Protein AF-A0A7J4VHG4-F1 (afdb_monomer_lite)

Secondary structure (DSSP, 8-state):
-PPPPPP-HHHHHHHHHHHHSS--S-HHHHHHHHHHHHHHHH-S----SEEEETTS-B----GGGGGGTGGGTTTEEEE-SS---PPP-HHHHHHHHHHTTEEE-GGGSS--BTTB-TTSPPTT-TTTTTSSEEEHHHHHHHHHHHHHHHHH-TT-S-HHHHHHHHHHHHHHHHTT--------PPP-PPP-PPPHHHHHHHHHHHHHHTTTT--HHHHHHHHHHHHHHHHHHS----EEEBTTT--EEE-S-GGGT--TT-EE-TTS-EESSHHHHHHHH-GGGGSTT----

Structure (mmCIF, N/CA/C/O backbone):
data_AF-A0A7J4VHG4-F1
#
_entry.id   AF-A0A7J4VHG4-F1
#
loop_
_atom_site.group_PDB
_atom_site.id
_atom_site.type_symbol
_atom_site.label_atom_id
_atom_site.label_alt_id
_atom_site.label_comp_id
_atom_site.label_asym_id
_atom_site.label_entity_id
_atom_site.label_seq_id
_atom_site.pdbx_PDB_ins_code
_atom_site.Cartn_x
_atom_site.Cartn_y
_atom_site.Cartn_z
_atom_site.occupancy
_atom_site.B_iso_or_equiv
_atom_site.auth_seq_id
_atom_site.auth_comp_id
_atom_site.auth_asym_id
_atom_site.auth_atom_id
_atom_site.pdbx_PDB_model_num
ATOM 1 N N . MET A 1 1 ? 28.830 -1.291 4.524 1.00 45.59 1 MET A N 1
ATOM 2 C CA . MET A 1 1 ? 27.428 -0.835 4.569 1.00 45.59 1 MET A CA 1
ATOM 3 C C . MET A 1 1 ? 27.153 -0.136 3.258 1.00 45.59 1 MET A C 1
ATOM 5 O O . MET A 1 1 ? 27.828 0.844 2.971 1.00 45.59 1 MET A O 1
ATOM 9 N N . GLN A 1 2 ? 26.293 -0.707 2.416 1.00 37.53 2 GLN A N 1
ATOM 10 C CA . GLN A 1 2 ? 25.810 0.013 1.239 1.00 37.53 2 GLN A CA 1
ATOM 11 C C . GLN A 1 2 ? 24.858 1.115 1.729 1.00 37.53 2 GLN A C 1
ATOM 13 O O . GLN A 1 2 ? 24.118 0.858 2.683 1.00 37.53 2 GLN A O 1
ATOM 18 N N . PRO A 1 3 ? 24.918 2.336 1.171 1.00 49.09 3 PRO A N 1
ATOM 19 C CA . PRO A 1 3 ? 23.949 3.373 1.497 1.00 49.09 3 PRO A CA 1
ATOM 20 C C . PRO A 1 3 ? 22.555 2.836 1.164 1.00 49.09 3 PRO A C 1
ATOM 22 O O . PRO A 1 3 ? 22.358 2.277 0.086 1.00 49.09 3 PRO A O 1
ATOM 25 N N . SER A 1 4 ? 21.620 2.950 2.106 1.00 58.91 4 SER A N 1
ATOM 26 C CA . SER A 1 4 ? 20.212 2.651 1.862 1.00 58.91 4 SER A CA 1
ATOM 27 C C . SER A 1 4 ? 19.767 3.408 0.614 1.00 58.91 4 SER A C 1
ATOM 29 O O . SER A 1 4 ? 20.006 4.614 0.504 1.00 58.91 4 SER A O 1
ATOM 31 N N . ASN A 1 5 ? 19.174 2.696 -0.346 1.00 70.06 5 ASN A N 1
ATOM 32 C CA . ASN A 1 5 ? 18.647 3.328 -1.548 1.00 70.06 5 ASN A CA 1
ATOM 33 C C . ASN A 1 5 ? 17.662 4.427 -1.115 1.00 70.06 5 ASN A C 1
ATOM 35 O O . ASN A 1 5 ? 16.764 4.142 -0.316 1.00 70.06 5 ASN A O 1
ATOM 39 N N . PRO A 1 6 ? 17.843 5.681 -1.566 1.00 83.12 6 PRO A N 1
ATOM 40 C CA . PRO A 1 6 ? 16.907 6.745 -1.243 1.00 83.12 6 PRO A CA 1
ATOM 41 C C . PRO A 1 6 ? 15.523 6.353 -1.766 1.00 83.12 6 PRO A C 1
ATOM 43 O O . PRO A 1 6 ? 15.402 5.859 -2.887 1.00 83.12 6 PRO A O 1
ATOM 46 N N . ILE A 1 7 ? 14.490 6.539 -0.941 1.00 85.31 7 ILE A N 1
ATOM 47 C CA . ILE A 1 7 ? 13.107 6.256 -1.335 1.00 85.31 7 ILE A CA 1
ATOM 48 C C . ILE A 1 7 ? 12.762 7.143 -2.528 1.00 85.31 7 ILE A C 1
ATOM 50 O O . ILE A 1 7 ? 12.844 8.368 -2.436 1.00 85.31 7 ILE A O 1
ATOM 54 N N . ASP A 1 8 ? 12.372 6.518 -3.634 1.00 91.50 8 ASP A N 1
ATOM 55 C CA . ASP A 1 8 ? 11.947 7.223 -4.835 1.00 91.50 8 ASP A CA 1
ATOM 56 C C . ASP A 1 8 ? 10.534 7.801 -4.637 1.00 91.50 8 ASP A C 1
ATOM 58 O O . ASP A 1 8 ? 9.548 7.073 -4.471 1.00 91.50 8 ASP A O 1
ATOM 62 N N . VAL A 1 9 ? 10.450 9.134 -4.637 1.00 91.44 9 VAL A N 1
ATOM 63 C CA . VAL A 1 9 ? 9.202 9.898 -4.493 1.00 91.44 9 VAL A CA 1
ATOM 64 C C . VAL A 1 9 ? 8.212 9.530 -5.592 1.00 91.44 9 VAL A C 1
ATOM 66 O O . VAL A 1 9 ? 7.015 9.396 -5.327 1.00 91.44 9 VAL A O 1
ATOM 69 N N . ASP A 1 10 ? 8.703 9.337 -6.817 1.00 89.81 10 ASP A N 1
ATOM 70 C CA . ASP A 1 10 ? 7.867 9.044 -7.973 1.00 89.81 10 ASP A CA 1
ATOM 71 C C . ASP A 1 10 ? 7.289 7.634 -7.884 1.00 89.81 10 ASP A C 1
ATOM 73 O O . ASP A 1 10 ? 6.110 7.438 -8.196 1.00 89.81 10 ASP A O 1
ATOM 77 N N . ALA A 1 11 ? 8.069 6.671 -7.386 1.00 86.00 11 ALA A N 1
ATOM 78 C CA . ALA A 1 11 ? 7.589 5.320 -7.111 1.00 86.00 11 ALA A CA 1
ATOM 79 C C . ALA A 1 11 ? 6.483 5.325 -6.040 1.00 86.00 11 ALA A C 1
ATOM 81 O O . ALA A 1 11 ? 5.424 4.724 -6.237 1.00 86.00 11 ALA A O 1
ATOM 82 N N . LEU A 1 12 ? 6.670 6.072 -4.944 1.00 89.62 12 LEU A N 1
ATOM 83 C CA . LEU A 1 12 ? 5.645 6.217 -3.905 1.00 89.62 12 LEU A CA 1
ATOM 84 C C . LEU A 1 12 ? 4.381 6.907 -4.445 1.00 89.62 12 LEU A C 1
ATOM 86 O O . LEU A 1 12 ? 3.263 6.465 -4.178 1.00 89.62 12 LEU A O 1
ATOM 90 N N . ALA A 1 13 ? 4.536 7.959 -5.251 1.00 90.25 13 ALA A N 1
ATOM 91 C CA . ALA A 1 13 ? 3.416 8.650 -5.879 1.00 90.25 13 ALA A CA 1
ATOM 92 C C . ALA A 1 13 ? 2.657 7.748 -6.867 1.00 90.25 13 ALA A C 1
ATOM 94 O O . ALA A 1 13 ? 1.429 7.816 -6.946 1.00 90.25 13 ALA A O 1
ATOM 95 N N . GLN A 1 14 ? 3.354 6.900 -7.629 1.00 86.44 14 GLN A N 1
ATOM 96 C CA . GLN A 1 14 ? 2.724 5.916 -8.515 1.00 86.44 14 GLN A CA 1
ATOM 97 C C . GLN A 1 14 ? 1.908 4.891 -7.727 1.00 86.44 14 GLN A C 1
ATOM 99 O O . GLN A 1 14 ? 0.776 4.597 -8.115 1.00 86.44 14 GLN A O 1
ATOM 104 N N . GLU A 1 15 ? 2.418 4.426 -6.590 1.00 87.38 15 GLU A N 1
ATOM 105 C CA . GLU A 1 15 ? 1.685 3.488 -5.745 1.00 87.38 15 GLU A CA 1
ATOM 106 C C . GLU A 1 15 ? 0.440 4.136 -5.115 1.00 87.38 15 GLU A C 1
ATOM 108 O O . GLU A 1 15 ? -0.650 3.561 -5.155 1.00 87.38 15 GLU A O 1
ATOM 113 N N . ILE A 1 16 ? 0.544 5.384 -4.644 1.00 83.06 16 ILE A N 1
ATOM 114 C CA . ILE A 1 16 ? -0.613 6.159 -4.164 1.00 83.06 16 ILE A CA 1
ATOM 115 C C . ILE A 1 16 ? -1.661 6.313 -5.277 1.00 83.06 16 ILE A C 1
ATOM 117 O O . ILE A 1 16 ? -2.851 6.125 -5.035 1.00 83.06 16 ILE A O 1
ATOM 121 N N . ARG A 1 17 ? -1.242 6.614 -6.515 1.00 87.75 17 ARG A N 1
ATOM 122 C CA . ARG A 1 17 ? -2.149 6.704 -7.674 1.00 87.75 17 ARG A CA 1
ATOM 123 C C . ARG A 1 17 ? -2.847 5.377 -7.960 1.00 87.75 17 ARG A C 1
ATOM 125 O O . ARG A 1 17 ? -4.037 5.396 -8.269 1.00 87.75 17 ARG A O 1
ATOM 132 N N . ARG A 1 18 ? -2.114 4.262 -7.885 1.00 89.19 18 ARG A N 1
ATOM 133 C CA . ARG A 1 18 ? -2.639 2.908 -8.103 1.00 89.19 18 ARG A CA 1
ATOM 134 C C . ARG A 1 18 ? -3.737 2.576 -7.094 1.00 89.19 18 ARG A C 1
ATOM 136 O O . ARG A 1 18 ? -4.756 2.011 -7.473 1.00 89.19 18 ARG A O 1
ATOM 143 N N . VAL A 1 19 ? -3.526 2.946 -5.833 1.00 81.75 19 VAL A N 1
ATOM 144 C CA . VAL A 1 19 ? -4.445 2.681 -4.716 1.00 81.75 19 VAL A CA 1
ATOM 145 C C . VAL A 1 19 ? -5.668 3.593 -4.754 1.00 81.75 19 VAL A C 1
ATOM 147 O O . VAL A 1 19 ? -6.786 3.122 -4.580 1.00 81.75 19 VAL A O 1
ATOM 150 N N . ASP A 1 20 ? -5.470 4.886 -5.020 1.00 82.88 20 ASP A N 1
ATOM 151 C CA . ASP A 1 20 ? -6.559 5.864 -5.119 1.00 82.88 20 ASP A CA 1
ATOM 152 C C . ASP A 1 20 ? -7.517 5.530 -6.276 1.00 82.88 20 ASP A C 1
ATOM 154 O O . ASP A 1 20 ? -8.722 5.763 -6.192 1.00 82.88 20 ASP A O 1
ATOM 158 N N . GLY A 1 21 ? -6.995 4.996 -7.389 1.00 84.38 21 GLY A N 1
ATOM 159 C CA . GLY A 1 21 ? -7.760 4.589 -8.576 1.00 84.38 21 GLY A CA 1
ATOM 160 C C . GLY A 1 21 ? -8.430 5.740 -9.346 1.00 84.38 21 GLY A C 1
ATOM 161 O O . GLY A 1 21 ? -8.701 5.611 -10.537 1.00 84.38 21 GLY A O 1
ATOM 162 N N . ARG A 1 22 ? -8.678 6.883 -8.694 1.00 80.56 22 ARG A N 1
ATOM 163 C CA . ARG A 1 22 ? -9.286 8.102 -9.251 1.00 80.56 22 ARG A CA 1
ATOM 164 C C . ARG A 1 22 ? -8.283 9.231 -9.482 1.00 80.56 22 ARG A C 1
ATOM 166 O O . ARG A 1 22 ? -8.652 10.246 -10.066 1.00 80.56 22 ARG A O 1
ATOM 173 N N . HIS A 1 23 ? -7.039 9.059 -9.032 1.00 82.06 23 HIS A N 1
ATOM 174 C CA . HIS A 1 23 ? -5.944 10.030 -9.152 1.00 82.06 23 HIS A CA 1
ATOM 175 C C . HIS A 1 23 ? -6.289 11.442 -8.628 1.00 82.06 23 HIS A C 1
ATOM 177 O O . HIS A 1 23 ? -5.770 12.442 -9.121 1.00 82.06 23 HIS A O 1
ATOM 183 N N . SER A 1 24 ? -7.165 11.529 -7.628 1.00 81.19 24 SER A N 1
ATOM 184 C CA . SER A 1 24 ? -7.727 12.767 -7.083 1.00 81.19 24 SER A CA 1
ATOM 185 C C . SER A 1 24 ? -6.925 13.353 -5.918 1.00 81.19 24 SER A C 1
ATOM 187 O O . SER A 1 24 ? -7.052 14.538 -5.621 1.00 81.19 24 SER A O 1
ATOM 189 N N . LEU A 1 25 ? -6.061 12.554 -5.285 1.00 76.31 25 LEU A N 1
ATOM 190 C CA . LEU A 1 25 ? -5.373 12.920 -4.040 1.00 76.31 25 LEU A CA 1
ATOM 191 C C . LEU A 1 25 ? -4.105 13.769 -4.216 1.00 76.31 25 LEU A C 1
ATOM 193 O O . LEU A 1 25 ? -3.396 14.008 -3.244 1.00 76.31 25 LEU A O 1
ATOM 197 N N . GLY A 1 26 ? -3.770 14.198 -5.437 1.00 89.88 26 GLY A N 1
ATOM 198 C CA . GLY A 1 26 ? -2.512 14.913 -5.675 1.00 89.88 26 GLY A CA 1
ATOM 199 C C . GLY A 1 26 ? -1.297 14.078 -5.252 1.00 89.88 26 GLY A C 1
ATOM 200 O O . GLY A 1 26 ? -0.454 14.543 -4.494 1.00 89.88 26 GLY A O 1
ATOM 201 N N . ALA A 1 27 ? -1.220 12.831 -5.731 1.00 88.50 27 ALA A N 1
ATOM 202 C CA . ALA A 1 27 ? -0.304 11.797 -5.237 1.00 88.50 27 ALA A CA 1
ATOM 203 C C . ALA A 1 27 ? 1.176 12.204 -5.111 1.00 88.50 27 ALA A C 1
ATOM 205 O O . ALA A 1 27 ? 1.855 11.694 -4.230 1.00 88.50 27 ALA A O 1
ATOM 206 N N . GLY A 1 28 ? 1.667 13.120 -5.955 1.00 89.56 28 GLY A N 1
ATOM 207 C CA . GLY A 1 28 ? 3.024 13.666 -5.825 1.00 89.56 28 GLY A CA 1
ATOM 208 C C . GLY A 1 28 ? 3.201 14.479 -4.541 1.00 89.56 28 GLY A C 1
ATOM 209 O O . GLY A 1 28 ? 4.080 14.179 -3.745 1.00 89.56 28 GLY A O 1
ATOM 210 N N . ALA A 1 29 ? 2.299 15.430 -4.280 1.00 85.81 29 ALA A N 1
ATOM 211 C CA . ALA A 1 29 ? 2.330 16.243 -3.064 1.00 85.81 29 ALA A CA 1
ATOM 212 C C . ALA A 1 29 ? 2.135 15.391 -1.799 1.00 85.81 29 ALA A C 1
ATOM 214 O O . ALA A 1 29 ? 2.775 15.636 -0.779 1.00 85.81 29 ALA A O 1
ATOM 215 N N . LEU A 1 30 ? 1.285 14.359 -1.868 1.00 85.12 30 LEU A N 1
ATOM 216 C CA . LEU A 1 30 ? 1.107 13.428 -0.754 1.00 85.12 30 LEU A CA 1
ATOM 217 C C . LEU A 1 30 ? 2.356 12.559 -0.524 1.00 85.12 30 LEU A C 1
ATOM 219 O O . LEU A 1 30 ? 2.761 12.382 0.622 1.00 85.12 30 LEU A O 1
ATOM 223 N N . ALA A 1 31 ? 2.991 12.050 -1.583 1.00 90.31 31 ALA A N 1
ATOM 224 C CA . ALA A 1 31 ? 4.246 11.305 -1.472 1.00 90.31 31 ALA A CA 1
ATOM 225 C C . ALA A 1 31 ? 5.357 12.166 -0.849 1.00 90.31 31 ALA A C 1
ATOM 227 O O . ALA A 1 31 ? 6.025 11.723 0.086 1.00 90.31 31 ALA A O 1
ATOM 228 N N . GLU A 1 32 ? 5.498 13.416 -1.299 1.00 90.06 32 GLU A N 1
ATOM 229 C CA . GLU A 1 32 ? 6.442 14.386 -0.734 1.00 90.06 32 GLU A CA 1
ATOM 230 C C . GLU A 1 32 ? 6.177 14.661 0.751 1.00 90.06 32 GLU A C 1
ATOM 232 O O . GLU A 1 32 ? 7.111 14.673 1.554 1.00 90.06 32 GLU A O 1
ATOM 237 N N . ALA A 1 33 ? 4.909 14.817 1.143 1.00 86.81 33 ALA A N 1
ATOM 238 C CA . ALA A 1 33 ? 4.528 15.040 2.536 1.00 86.81 33 ALA A CA 1
ATOM 239 C C . ALA A 1 33 ? 4.794 13.821 3.440 1.00 86.81 33 ALA A C 1
ATOM 241 O O . ALA A 1 33 ? 5.063 13.986 4.632 1.00 86.81 33 ALA A O 1
ATOM 242 N N . LEU A 1 34 ? 4.728 12.600 2.898 1.00 85.38 34 LEU A N 1
ATOM 243 C CA . LEU A 1 34 ? 4.938 11.361 3.654 1.00 85.38 34 LEU A CA 1
ATOM 244 C C . LEU A 1 34 ? 6.420 10.986 3.813 1.00 85.38 34 LEU A C 1
ATOM 246 O O . LEU A 1 34 ? 6.779 10.343 4.803 1.00 85.38 34 LEU A O 1
ATOM 250 N N . LEU A 1 35 ? 7.293 11.400 2.891 1.00 86.88 35 LEU A N 1
ATOM 251 C CA . LEU A 1 35 ? 8.715 11.027 2.879 1.00 86.88 35 LEU A CA 1
ATOM 252 C C . LEU A 1 35 ? 9.476 11.268 4.189 1.00 86.88 35 LEU A C 1
ATOM 254 O O . LEU A 1 35 ? 10.218 10.365 4.585 1.00 86.88 35 LEU A O 1
ATOM 258 N N . PRO A 1 36 ? 9.318 12.403 4.899 1.00 82.44 36 PRO A N 1
ATOM 259 C CA . PRO A 1 36 ? 10.016 12.619 6.166 1.00 82.44 36 PRO A CA 1
ATOM 260 C C . PRO A 1 36 ? 9.679 11.549 7.212 1.00 82.44 36 PRO A C 1
ATOM 262 O O . PRO A 1 36 ? 10.558 11.085 7.935 1.00 82.44 36 PRO A O 1
ATOM 265 N N . PHE A 1 37 ? 8.422 11.099 7.251 1.00 80.69 37 PHE A N 1
ATOM 266 C CA . PHE A 1 37 ? 7.953 10.088 8.200 1.00 80.69 37 PHE A CA 1
ATOM 267 C C . PHE A 1 37 ? 8.432 8.684 7.823 1.00 80.69 37 PHE A C 1
ATOM 269 O O . PHE A 1 37 ? 8.835 7.907 8.690 1.00 80.69 37 PHE A O 1
ATOM 276 N N . ILE A 1 38 ? 8.429 8.358 6.528 1.00 82.88 38 ILE A N 1
ATOM 277 C CA . ILE A 1 38 ? 8.929 7.064 6.046 1.00 82.88 38 ILE A CA 1
ATOM 278 C C . ILE A 1 38 ? 10.451 6.986 6.254 1.00 82.88 38 ILE A C 1
ATOM 280 O O . ILE A 1 38 ? 10.967 5.994 6.754 1.00 82.88 38 ILE A O 1
ATOM 284 N N . THR A 1 39 ? 11.179 8.068 5.983 1.00 82.69 39 THR A N 1
ATOM 285 C CA . THR A 1 39 ? 12.632 8.122 6.204 1.00 82.69 39 THR A CA 1
ATOM 286 C C . THR A 1 39 ? 12.983 7.968 7.687 1.00 82.69 39 THR A C 1
ATOM 288 O O . THR A 1 39 ? 13.875 7.194 8.026 1.00 82.69 39 THR A O 1
ATOM 291 N N . ALA A 1 40 ? 12.244 8.635 8.581 1.00 74.69 40 ALA A N 1
ATOM 292 C CA . ALA A 1 40 ? 12.439 8.523 10.029 1.00 74.69 40 ALA A CA 1
ATOM 293 C C . ALA A 1 40 ? 12.099 7.129 10.590 1.00 74.69 40 ALA A C 1
ATOM 295 O O . ALA A 1 40 ? 12.643 6.711 11.612 1.00 74.69 40 ALA A O 1
ATOM 296 N N . THR A 1 41 ? 11.196 6.394 9.938 1.00 72.12 41 THR A N 1
ATOM 297 C CA . THR A 1 41 ? 10.885 5.009 10.325 1.00 72.12 41 THR A CA 1
ATOM 298 C C . THR A 1 41 ? 11.907 4.009 9.786 1.00 72.12 41 THR A C 1
ATOM 300 O O . THR A 1 41 ? 12.146 2.996 10.437 1.00 72.12 41 THR A O 1
ATOM 303 N N . LEU A 1 42 ? 12.548 4.302 8.648 1.00 75.00 42 LEU A N 1
ATOM 304 C CA . LEU A 1 42 ? 13.601 3.469 8.059 1.00 75.00 42 LEU A CA 1
ATOM 305 C C . LEU A 1 42 ? 15.003 3.724 8.631 1.00 75.00 42 LEU A C 1
ATOM 307 O O . LEU A 1 42 ? 15.872 2.860 8.499 1.00 75.00 42 LEU A O 1
ATOM 311 N N . SER A 1 43 ? 15.263 4.872 9.265 1.00 77.12 43 SER A N 1
ATOM 312 C CA . SER A 1 43 ? 16.539 5.088 9.950 1.00 77.12 43 SER A CA 1
ATOM 313 C C . SER A 1 43 ? 16.623 4.182 11.182 1.00 77.12 43 SER A C 1
ATOM 315 O O . SER A 1 43 ? 15.940 4.400 12.180 1.00 77.12 43 SER A O 1
ATOM 317 N N . VAL A 1 44 ? 17.477 3.160 11.098 1.00 56.78 44 VAL A N 1
ATOM 318 C CA . VAL A 1 44 ? 17.697 2.122 12.126 1.00 56.78 44 VAL A CA 1
ATOM 319 C C . VAL A 1 44 ? 18.169 2.705 13.470 1.00 56.78 44 VAL A C 1
ATOM 321 O O . VAL A 1 44 ? 18.014 2.074 14.514 1.00 56.78 44 VAL A O 1
ATOM 324 N N . GLU A 1 45 ? 18.694 3.928 13.475 1.00 59.97 45 GLU A N 1
ATOM 325 C CA . GLU A 1 45 ? 19.103 4.647 14.681 1.00 59.97 45 GLU A CA 1
ATOM 326 C C . GLU A 1 45 ? 17.954 5.514 15.204 1.00 59.97 45 GLU A C 1
ATOM 328 O O . GLU A 1 45 ? 17.926 6.729 15.023 1.00 59.97 45 GLU A O 1
ATOM 333 N N . GLN A 1 46 ? 16.969 4.888 15.848 1.00 57.94 46 GLN A N 1
ATOM 334 C CA . GLN A 1 46 ? 15.984 5.651 16.611 1.00 57.94 46 GLN A CA 1
ATOM 335 C C . GLN A 1 46 ? 16.569 6.026 17.969 1.00 57.94 46 GLN A C 1
ATOM 337 O O . GLN A 1 46 ? 16.785 5.164 18.828 1.00 57.94 46 GLN A O 1
ATOM 342 N N . GLU A 1 47 ? 16.794 7.321 18.182 1.00 63.56 47 GLU A N 1
ATOM 343 C CA . GLU A 1 47 ? 17.042 7.838 19.522 1.00 63.56 47 GLU A CA 1
ATOM 344 C C . GLU A 1 47 ? 15.805 7.584 20.406 1.00 63.56 47 GLU A C 1
ATOM 346 O O . GLU A 1 47 ? 14.663 7.765 19.965 1.00 63.56 47 GLU A O 1
ATOM 351 N N . PRO A 1 48 ? 15.990 7.117 21.652 1.00 68.25 48 PRO A N 1
ATOM 352 C CA . PRO A 1 48 ? 14.882 6.911 22.572 1.00 68.25 48 PRO A CA 1
ATOM 353 C C . PRO A 1 48 ? 14.185 8.244 22.857 1.00 68.25 48 PRO A C 1
ATOM 355 O O . PRO A 1 48 ? 14.807 9.213 23.284 1.00 68.25 48 PRO A O 1
ATOM 358 N N . VAL A 1 49 ? 12.870 8.275 22.646 1.00 69.94 49 VAL A N 1
ATOM 359 C CA . VAL A 1 49 ? 12.032 9.477 22.801 1.00 69.94 49 VAL A CA 1
ATOM 360 C C . VAL A 1 49 ? 11.841 9.835 24.275 1.00 69.94 49 VAL A C 1
ATOM 362 O O . VAL A 1 49 ? 11.584 10.985 24.623 1.00 69.94 49 VAL A O 1
ATOM 365 N N . ALA A 1 50 ? 11.959 8.844 25.157 1.00 72.56 50 ALA A N 1
ATOM 366 C CA . ALA A 1 50 ? 11.914 9.034 26.596 1.00 72.56 50 ALA A CA 1
ATOM 367 C C . ALA A 1 50 ? 12.719 7.945 27.312 1.00 72.56 50 ALA A C 1
ATOM 369 O O . ALA A 1 50 ? 13.033 6.893 26.754 1.00 72.56 50 ALA A O 1
ATOM 370 N N . TRP A 1 51 ? 13.009 8.177 28.586 1.00 74.62 51 TRP A N 1
ATOM 371 C CA . TRP A 1 51 ? 13.667 7.213 29.458 1.00 74.62 51 TRP A CA 1
ATOM 372 C C . TRP A 1 51 ? 12.790 6.975 30.682 1.00 74.62 51 TRP A C 1
ATOM 374 O O . TRP A 1 51 ? 12.309 7.918 31.302 1.00 74.62 51 TRP A O 1
ATOM 384 N N . GLN A 1 52 ? 12.563 5.710 31.027 1.00 72.19 52 GLN A N 1
ATOM 385 C CA . GLN A 1 52 ? 11.769 5.337 32.193 1.00 72.19 52 GLN A CA 1
ATOM 386 C C . GLN A 1 52 ? 12.681 4.961 33.361 1.00 72.19 52 GLN A C 1
ATOM 388 O O . GLN A 1 52 ? 13.468 4.018 33.245 1.00 72.19 52 GLN A O 1
ATOM 393 N N . ASP A 1 53 ? 12.547 5.653 34.493 1.00 77.94 53 ASP A N 1
ATOM 394 C CA . ASP A 1 53 ? 13.164 5.238 35.758 1.00 77.94 53 ASP A CA 1
ATOM 395 C C . ASP A 1 53 ? 12.494 3.949 36.274 1.00 77.94 53 ASP A C 1
ATOM 397 O O . ASP A 1 53 ? 11.264 3.838 36.320 1.00 77.94 53 ASP A O 1
ATOM 401 N N . LYS A 1 54 ? 13.301 2.973 36.706 1.00 69.62 54 LYS A N 1
ATOM 402 C CA . LYS A 1 54 ? 12.834 1.748 37.377 1.00 69.62 54 LYS A CA 1
ATOM 403 C C . LYS A 1 54 ? 12.071 2.032 38.679 1.00 69.62 54 LYS A C 1
ATOM 405 O O . LYS A 1 54 ? 11.250 1.207 39.074 1.00 69.62 54 LYS A O 1
ATOM 410 N N . ASN A 1 55 ? 12.298 3.183 39.315 1.00 70.31 55 ASN A N 1
ATOM 411 C CA . ASN A 1 55 ? 11.761 3.532 40.633 1.00 70.31 55 ASN A CA 1
ATOM 412 C C . ASN A 1 55 ? 10.583 4.530 40.613 1.00 70.31 55 ASN A C 1
ATOM 414 O O . ASN A 1 55 ? 10.324 5.201 41.608 1.00 70.31 55 ASN A O 1
ATOM 418 N N . THR A 1 56 ? 9.776 4.534 39.546 1.00 53.25 56 THR A N 1
ATOM 419 C CA . THR A 1 56 ? 8.391 5.072 39.510 1.00 53.25 56 THR A CA 1
ATOM 420 C C . THR A 1 56 ? 8.173 6.590 39.425 1.00 53.25 56 THR A C 1
ATOM 422 O O . THR A 1 56 ? 7.071 7.048 39.716 1.00 53.25 56 THR A O 1
ATOM 425 N N . HIS A 1 57 ? 9.121 7.375 38.908 1.00 57.59 57 HIS A N 1
ATOM 426 C CA . HIS A 1 57 ? 8.832 8.758 38.500 1.00 57.59 57 HIS A CA 1
ATOM 427 C C . HIS A 1 57 ? 9.108 8.966 37.006 1.00 57.59 57 HIS A C 1
ATOM 429 O O . HIS A 1 57 ? 10.188 8.653 36.515 1.00 57.59 57 HIS A O 1
ATOM 435 N N . TRP A 1 58 ? 8.110 9.470 36.274 1.00 51.81 58 TRP A N 1
ATOM 436 C CA . TRP A 1 58 ? 8.290 9.912 34.893 1.00 51.81 58 TRP A CA 1
ATOM 437 C C . TRP A 1 58 ? 9.044 11.236 34.914 1.00 51.81 58 TRP A C 1
ATOM 439 O O . TRP A 1 58 ? 8.567 12.210 35.498 1.00 51.81 58 TRP A O 1
ATOM 449 N N . SER A 1 59 ? 10.207 11.281 34.279 1.00 56.75 59 SER A N 1
ATOM 450 C CA . SER A 1 59 ? 10.924 12.524 34.037 1.00 56.75 59 SER A CA 1
ATOM 451 C C . SER A 1 59 ? 11.223 12.647 32.546 1.00 56.75 59 SER A C 1
ATOM 453 O O . SER A 1 59 ? 11.803 11.759 31.925 1.00 56.75 59 SER A O 1
ATOM 455 N N . PHE A 1 60 ? 10.764 13.749 31.954 1.00 47.44 60 PHE A N 1
ATOM 456 C CA . PHE A 1 60 ? 11.072 14.104 30.575 1.00 47.44 60 PHE A CA 1
ATOM 457 C C . PHE A 1 60 ? 12.413 14.833 30.582 1.00 47.44 60 PHE A C 1
ATOM 459 O O . PHE A 1 60 ? 12.505 15.950 31.087 1.00 47.44 60 PHE A O 1
ATOM 466 N N . HIS A 1 61 ? 13.451 14.187 30.064 1.00 59.25 61 HIS A N 1
ATOM 467 C CA . HIS A 1 61 ? 14.762 14.799 29.868 1.00 59.25 61 HIS A CA 1
ATOM 468 C C . HIS A 1 61 ? 15.004 14.970 28.370 1.00 59.25 61 HIS A C 1
ATOM 470 O O . HIS A 1 61 ? 14.650 14.085 27.590 1.00 59.25 61 HIS A O 1
ATOM 476 N N . SER A 1 62 ? 15.583 16.101 27.965 1.00 58.44 62 SER A N 1
ATOM 477 C CA . SER A 1 62 ? 16.038 16.284 26.585 1.00 58.44 62 SER A CA 1
ATOM 478 C C . SER A 1 62 ? 17.264 15.404 26.309 1.00 58.44 62 SER A C 1
ATOM 480 O O . SER A 1 62 ? 17.970 14.995 27.235 1.00 58.44 62 SER A O 1
ATOM 482 N N . ALA A 1 63 ? 17.549 15.128 25.033 1.00 53.81 63 ALA A N 1
ATOM 483 C CA . ALA A 1 63 ? 18.745 14.383 24.631 1.00 53.81 63 ALA A CA 1
ATOM 484 C C . ALA A 1 63 ? 20.050 15.040 25.139 1.00 53.81 63 ALA A C 1
ATOM 486 O O . ALA A 1 63 ? 21.010 14.349 25.467 1.00 53.81 63 ALA A O 1
ATOM 487 N N . GLU A 1 64 ? 20.065 16.367 25.304 1.00 57.91 64 GLU A N 1
ATOM 488 C CA . GLU A 1 64 ? 21.221 17.129 25.799 1.00 57.91 64 GLU A CA 1
ATOM 489 C C . GLU A 1 64 ? 21.529 16.886 27.288 1.00 57.91 64 GLU A C 1
ATOM 491 O O . GLU A 1 64 ? 22.697 16.903 27.683 1.00 57.91 64 GLU A O 1
ATOM 496 N N . ASP A 1 65 ? 20.524 16.575 28.116 1.00 60.75 65 ASP A N 1
ATOM 497 C CA . ASP A 1 65 ? 20.737 16.220 29.527 1.00 60.75 65 ASP A CA 1
ATOM 498 C C . ASP A 1 65 ? 21.438 14.853 29.678 1.00 60.75 65 ASP A C 1
ATOM 500 O O . ASP A 1 65 ? 22.055 14.566 30.710 1.00 60.75 65 ASP A O 1
ATOM 504 N N . HIS A 1 66 ? 21.400 14.007 28.641 1.00 55.50 66 HIS A N 1
ATOM 505 C CA . HIS A 1 66 ? 21.834 12.612 28.696 1.00 55.50 66 HIS A CA 1
ATOM 506 C C . HIS A 1 66 ? 23.348 12.425 28.861 1.00 55.50 66 HIS A C 1
ATOM 508 O O . HIS A 1 66 ? 23.770 11.529 29.595 1.00 55.50 66 HIS A O 1
ATOM 514 N N . HIS A 1 67 ? 24.188 13.299 28.289 1.00 57.38 67 HIS A N 1
ATOM 515 C CA . HIS A 1 67 ? 25.649 13.192 28.451 1.00 57.38 67 HIS A CA 1
ATOM 516 C C . HIS A 1 67 ? 26.095 13.300 29.918 1.00 57.38 67 HIS A C 1
ATOM 518 O O . HIS A 1 67 ? 27.166 12.824 30.296 1.00 57.38 67 HIS A O 1
ATOM 524 N N . ARG A 1 68 ? 25.255 13.874 30.788 1.00 57.59 68 ARG A N 1
ATOM 525 C CA . ARG A 1 68 ? 25.513 13.936 32.230 1.00 57.59 68 ARG A CA 1
ATOM 526 C C . ARG A 1 68 ? 25.198 12.617 32.957 1.00 57.59 68 ARG A C 1
ATOM 528 O O . ARG A 1 68 ? 25.709 12.402 34.059 1.00 57.59 68 ARG A O 1
ATOM 535 N N . TYR A 1 69 ? 24.409 11.732 32.342 1.00 57.31 69 TYR A N 1
ATOM 536 C CA . TYR A 1 69 ? 23.806 10.536 32.941 1.00 57.31 69 TYR A CA 1
ATOM 537 C C . TYR A 1 69 ? 24.302 9.194 32.377 1.00 57.31 69 TYR A C 1
ATOM 539 O O . TYR A 1 69 ? 23.820 8.159 32.832 1.00 57.31 69 TYR A O 1
ATOM 547 N N . GLU A 1 70 ? 25.318 9.155 31.505 1.00 55.47 70 GLU A N 1
ATOM 548 C CA . GLU A 1 70 ? 25.929 7.889 31.035 1.00 55.47 70 GLU A CA 1
ATOM 549 C C . GLU A 1 70 ? 26.348 6.951 32.187 1.00 55.47 70 GLU A C 1
ATOM 551 O O . GLU A 1 70 ? 26.275 5.729 32.071 1.00 55.47 70 GLU A O 1
ATOM 556 N N . ARG A 1 71 ? 26.689 7.500 33.364 1.00 57.53 71 ARG A N 1
ATOM 557 C CA . ARG A 1 71 ? 26.986 6.710 34.578 1.00 57.53 71 ARG A CA 1
ATOM 558 C C . ARG A 1 71 ? 25.778 5.998 35.200 1.00 57.53 71 ARG A C 1
ATOM 560 O O . ARG A 1 71 ? 25.960 5.188 36.104 1.00 57.53 71 ARG A O 1
ATOM 567 N N . VAL A 1 72 ? 24.566 6.297 34.746 1.00 61.72 72 VAL A N 1
ATOM 568 C CA . VAL A 1 72 ? 23.298 5.831 35.323 1.00 61.72 72 VAL A CA 1
ATOM 569 C C . VAL A 1 72 ? 22.444 5.075 34.300 1.00 61.72 72 VAL A C 1
ATOM 571 O O . VAL A 1 72 ? 21.337 4.657 34.627 1.00 61.72 72 VAL A O 1
ATOM 574 N N . ALA A 1 73 ? 22.961 4.824 33.090 1.00 58.84 73 ALA A N 1
ATOM 575 C CA . ALA A 1 73 ? 22.265 4.106 32.015 1.00 58.84 73 ALA A CA 1
ATOM 576 C C . ALA A 1 73 ? 21.725 2.720 32.436 1.00 58.84 73 ALA A C 1
ATOM 578 O O . ALA A 1 73 ? 20.782 2.209 31.845 1.00 58.84 73 ALA A O 1
ATOM 579 N N . SER A 1 74 ? 22.261 2.121 33.506 1.00 68.06 74 SER A N 1
ATOM 580 C CA . SER A 1 74 ? 21.752 0.872 34.089 1.00 68.06 74 SER A CA 1
ATOM 581 C C . SER A 1 74 ? 20.428 1.015 34.862 1.00 68.06 74 SER A C 1
ATOM 583 O O . SER A 1 74 ? 19.741 0.007 35.081 1.00 68.06 74 SER A O 1
ATOM 585 N N . LEU A 1 75 ? 20.046 2.225 35.288 1.00 72.12 75 LEU A N 1
ATOM 586 C CA . LEU A 1 75 ? 18.813 2.485 36.044 1.00 72.12 75 LEU A CA 1
ATOM 587 C C . LEU A 1 75 ? 17.619 2.846 35.158 1.00 72.12 75 LEU A C 1
ATOM 589 O O . LEU A 1 75 ? 16.486 2.672 35.599 1.00 72.12 75 LEU A O 1
ATOM 593 N N . TYR A 1 76 ? 17.856 3.274 33.919 1.00 74.75 76 TYR A N 1
ATOM 594 C CA . TYR A 1 76 ? 16.806 3.765 33.033 1.00 74.75 76 TYR A CA 1
ATOM 595 C C . TYR A 1 76 ? 16.547 2.798 31.879 1.00 74.75 76 TYR A C 1
ATOM 597 O O . TYR A 1 76 ? 17.469 2.237 31.291 1.00 74.75 76 TYR A O 1
ATOM 605 N N . ARG A 1 77 ? 15.270 2.588 31.555 1.00 76.50 77 ARG A N 1
ATOM 606 C CA . ARG A 1 77 ? 14.847 1.820 30.382 1.00 76.50 77 ARG A CA 1
ATOM 607 C C . ARG A 1 77 ? 14.577 2.792 29.228 1.00 76.50 77 ARG A C 1
ATOM 609 O O . ARG A 1 77 ? 13.717 3.657 29.401 1.00 76.50 77 ARG A O 1
ATOM 616 N N . PRO A 1 78 ? 15.253 2.665 28.075 1.00 73.00 78 PRO A N 1
ATOM 617 C CA . PRO A 1 78 ? 14.933 3.485 26.914 1.00 73.00 78 PRO A CA 1
ATOM 618 C C . PRO A 1 78 ? 13.527 3.143 26.410 1.00 73.00 78 PRO A C 1
ATOM 620 O O . PRO A 1 78 ? 13.163 1.968 26.287 1.00 73.00 78 PRO A O 1
ATOM 623 N N . LEU A 1 79 ? 12.733 4.176 26.150 1.00 64.81 79 LEU A N 1
ATOM 624 C CA . LEU A 1 79 ? 11.437 4.091 25.497 1.00 64.81 79 LEU A CA 1
ATOM 625 C C . LEU A 1 79 ? 11.593 4.639 24.082 1.00 64.81 79 LEU A C 1
ATOM 627 O O . LEU A 1 79 ? 11.919 5.806 23.874 1.00 64.81 79 LEU A O 1
ATOM 631 N N . TYR A 1 80 ? 11.370 3.769 23.110 1.00 69.75 80 TYR A N 1
ATOM 632 C CA . TYR A 1 80 ? 11.458 4.089 21.694 1.00 69.75 80 TYR A CA 1
ATOM 633 C C . TYR A 1 80 ? 10.059 4.382 21.145 1.00 69.75 80 TYR A C 1
ATOM 635 O O . TYR A 1 80 ? 9.067 3.863 21.661 1.00 69.75 80 TYR A O 1
ATOM 643 N N . ALA A 1 81 ? 9.979 5.180 20.077 1.00 52.78 81 ALA A N 1
ATOM 644 C CA . ALA A 1 81 ? 8.722 5.435 19.365 1.00 52.78 81 ALA A CA 1
ATOM 645 C C . ALA A 1 81 ? 8.100 4.147 18.786 1.00 52.78 81 ALA A C 1
ATOM 647 O O . ALA A 1 81 ? 6.894 4.088 18.556 1.00 52.78 81 ALA A O 1
ATOM 648 N N . HIS A 1 82 ? 8.923 3.111 18.588 1.00 43.12 82 HIS A N 1
ATOM 649 C CA . HIS A 1 82 ? 8.524 1.765 18.196 1.00 43.12 82 HIS A CA 1
ATOM 650 C C . HIS A 1 82 ? 9.138 0.744 19.163 1.00 43.12 82 HIS A C 1
ATOM 652 O O . HIS A 1 82 ? 10.319 0.861 19.490 1.00 43.12 82 HIS A O 1
ATOM 658 N N . PRO A 1 83 ? 8.399 -0.275 19.637 1.00 47.28 83 PRO A N 1
ATOM 659 C CA . PRO A 1 83 ? 8.995 -1.306 20.477 1.00 47.28 83 PRO A CA 1
ATOM 660 C C . PRO A 1 83 ? 10.081 -2.054 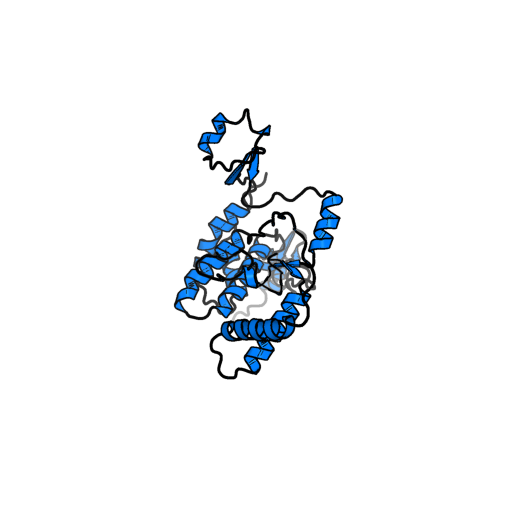19.681 1.00 47.28 83 PRO A C 1
ATOM 662 O O . PRO A 1 83 ? 9.792 -2.507 18.571 1.00 47.28 83 PRO A O 1
ATOM 665 N N . PRO A 1 84 ? 11.310 -2.220 20.211 1.00 43.25 84 PRO A N 1
ATOM 666 C CA . PRO A 1 84 ? 12.308 -3.061 19.560 1.00 43.25 84 PRO A CA 1
ATOM 667 C C . PRO A 1 84 ? 11.733 -4.471 19.407 1.00 43.25 84 PRO A C 1
ATOM 669 O O . PRO A 1 84 ? 11.098 -4.980 20.337 1.00 43.25 84 PRO A O 1
ATOM 672 N N . THR A 1 85 ? 11.935 -5.086 18.238 1.00 38.62 85 THR A N 1
ATOM 673 C CA . THR A 1 85 ? 11.482 -6.454 17.948 1.00 38.62 85 THR A CA 1
ATOM 674 C C . THR A 1 85 ? 11.894 -7.376 19.099 1.00 38.62 85 THR A C 1
ATOM 676 O O . THR A 1 85 ? 13.094 -7.505 19.368 1.00 38.62 85 THR A O 1
ATOM 679 N N . PRO A 1 86 ? 10.939 -7.960 19.843 1.00 44.28 86 PRO A N 1
ATOM 680 C CA . PRO A 1 86 ? 11.267 -8.691 21.054 1.00 44.28 86 PRO A CA 1
ATOM 681 C C . PRO A 1 86 ? 12.006 -9.987 20.718 1.00 44.28 86 PRO A C 1
ATOM 683 O O . PRO A 1 86 ? 11.596 -10.745 19.843 1.00 44.28 86 PRO A O 1
ATOM 686 N N . VAL A 1 87 ? 13.066 -10.271 21.475 1.00 47.69 87 VAL A N 1
ATOM 687 C CA . VAL A 1 87 ? 13.650 -11.614 21.557 1.00 47.69 87 VAL A CA 1
ATOM 688 C C . VAL A 1 87 ? 12.629 -12.502 22.279 1.00 47.69 87 VAL A C 1
ATOM 690 O O . VAL A 1 87 ? 12.222 -12.192 23.404 1.00 47.69 87 VAL A O 1
ATOM 693 N N . SER A 1 88 ? 12.165 -13.555 21.607 1.00 41.25 88 SER A N 1
ATOM 694 C CA . SER A 1 88 ? 11.099 -14.458 22.061 1.00 41.25 88 SER A CA 1
ATOM 695 C C . SER A 1 88 ? 11.431 -15.126 23.399 1.00 41.25 88 SER A C 1
ATOM 697 O O . SER A 1 88 ? 12.522 -15.676 23.570 1.00 41.25 88 SER A O 1
ATOM 699 N N . SER A 1 89 ? 10.475 -15.113 24.333 1.00 55.72 89 SER A N 1
ATOM 700 C CA . SER A 1 89 ? 10.517 -15.884 25.580 1.00 55.72 89 SER A CA 1
ATOM 701 C C . SER A 1 89 ? 9.240 -16.724 25.685 1.00 55.72 89 SER A C 1
ATOM 703 O O . SER A 1 89 ? 8.155 -16.149 25.578 1.00 55.72 89 SER A O 1
ATOM 705 N N . PRO A 1 90 ? 9.341 -18.033 25.979 1.00 56.88 90 PRO A N 1
ATOM 706 C CA . PRO A 1 90 ? 8.211 -18.965 25.934 1.00 56.88 90 PRO A CA 1
ATOM 707 C C . PRO A 1 90 ? 7.071 -18.625 26.909 1.00 56.88 90 PRO A C 1
ATOM 709 O O . PRO A 1 90 ? 5.928 -18.986 26.661 1.00 56.88 90 PRO A O 1
ATOM 712 N N . ALA A 1 91 ? 7.339 -17.879 27.989 1.00 60.41 91 ALA A N 1
ATOM 713 C CA . ALA A 1 91 ? 6.295 -17.430 28.917 1.00 60.41 91 ALA A CA 1
ATOM 714 C C . ALA A 1 91 ? 5.430 -16.281 28.359 1.00 60.41 91 ALA A C 1
ATOM 716 O O . ALA A 1 91 ? 4.296 -16.103 28.789 1.00 60.41 91 ALA A O 1
ATOM 717 N N . ARG A 1 92 ? 5.953 -15.490 27.410 1.00 58.56 92 ARG A N 1
ATOM 718 C CA . ARG A 1 92 ? 5.180 -14.428 26.741 1.00 58.56 92 ARG A CA 1
ATOM 719 C C . ARG A 1 92 ? 4.341 -14.984 25.602 1.00 58.56 92 ARG A C 1
ATOM 721 O O . ARG A 1 92 ? 3.285 -14.429 25.329 1.00 58.56 92 ARG A O 1
ATOM 728 N N . ASP A 1 93 ? 4.777 -16.071 24.976 1.00 54.19 93 ASP A N 1
ATOM 729 C CA . ASP A 1 93 ? 4.068 -16.666 23.844 1.00 54.19 93 ASP A CA 1
ATOM 730 C C . ASP A 1 93 ? 2.706 -17.240 24.274 1.00 54.19 93 ASP A C 1
ATOM 732 O O . ASP A 1 93 ? 1.718 -17.043 23.574 1.00 54.19 93 ASP A O 1
ATOM 736 N N . GLU A 1 94 ? 2.607 -17.814 25.479 1.00 66.25 94 GLU A N 1
ATOM 737 C CA . GLU A 1 94 ? 1.347 -18.319 26.053 1.00 66.25 94 GLU A CA 1
ATOM 738 C C . GLU A 1 94 ? 0.357 -17.189 26.418 1.00 66.25 94 GLU A C 1
ATOM 740 O O . GLU A 1 94 ? -0.853 -17.313 26.222 1.00 66.25 94 GLU A O 1
ATOM 745 N N . GLU A 1 95 ? 0.860 -16.051 26.911 1.00 62.00 95 GLU A N 1
ATOM 746 C CA . GLU A 1 95 ? 0.046 -14.864 27.216 1.00 62.00 95 GLU A CA 1
ATOM 747 C C . GLU A 1 95 ? -0.401 -14.138 25.937 1.00 62.00 95 GLU A C 1
ATOM 749 O O . GLU A 1 95 ? -1.554 -13.724 25.833 1.00 62.00 95 GLU A O 1
ATOM 754 N N . ILE A 1 96 ? 0.468 -14.061 24.924 1.00 55.50 96 ILE A N 1
ATOM 755 C CA . ILE A 1 96 ? 0.134 -13.544 23.592 1.00 55.50 96 ILE A CA 1
ATOM 756 C C . ILE A 1 96 ? -0.932 -14.427 22.941 1.00 55.50 96 ILE A C 1
ATOM 758 O O . ILE A 1 96 ? -1.910 -13.903 22.420 1.00 55.50 96 ILE A O 1
ATOM 762 N N . GLU A 1 97 ? -0.801 -15.752 23.007 1.00 65.56 97 GLU A N 1
ATOM 763 C CA . GLU A 1 97 ? -1.795 -16.691 22.476 1.00 65.56 97 GLU A CA 1
ATOM 764 C C . GLU A 1 97 ? -3.149 -16.574 23.188 1.00 65.56 97 GLU A C 1
ATOM 766 O O . GLU A 1 97 ? -4.196 -16.663 22.550 1.00 65.56 97 GLU A O 1
ATOM 771 N N . ARG A 1 98 ? -3.142 -16.273 24.492 1.00 64.69 98 ARG A N 1
ATOM 772 C CA . ARG A 1 98 ? -4.357 -15.985 25.265 1.00 64.69 98 ARG A CA 1
ATOM 773 C C . ARG A 1 98 ? -5.016 -14.658 24.873 1.00 64.69 98 ARG A C 1
ATOM 775 O O . ARG A 1 98 ? -6.238 -14.556 24.937 1.00 64.69 98 ARG A O 1
ATOM 782 N N . LEU A 1 99 ? -4.224 -13.671 24.451 1.00 58.28 99 LEU A N 1
ATOM 783 C CA . LEU A 1 99 ? -4.683 -12.354 23.996 1.00 58.28 99 LEU A CA 1
ATOM 784 C C . LEU A 1 99 ? -5.029 -12.305 22.497 1.00 58.28 99 LEU A C 1
ATOM 786 O O . LEU A 1 99 ? -5.659 -11.344 22.064 1.00 58.28 99 LEU A O 1
ATOM 790 N N . LYS A 1 100 ? -4.712 -13.342 21.703 1.00 66.06 100 LYS A N 1
ATOM 791 C CA . LYS A 1 100 ? -5.004 -13.427 20.251 1.00 66.06 100 LYS A CA 1
ATOM 792 C C . LYS A 1 100 ? -6.497 -13.374 19.870 1.00 66.06 100 LYS A C 1
ATOM 794 O O . LYS A 1 100 ? -6.816 -13.454 18.689 1.00 66.06 100 LYS A O 1
ATOM 799 N N . GLY A 1 101 ? -7.411 -13.224 20.827 1.00 81.31 101 GLY A N 1
ATOM 800 C CA . GLY A 1 101 ? -8.844 -13.040 20.573 1.00 81.31 101 GLY A CA 1
ATOM 801 C C . GLY A 1 101 ? -9.453 -11.787 21.202 1.00 81.31 101 GLY A C 1
ATOM 802 O O . GLY A 1 101 ? -10.656 -11.577 21.049 1.00 81.31 101 GLY A O 1
ATOM 803 N N . GLU A 1 102 ? -8.673 -10.977 21.924 1.00 89.75 102 GLU A N 1
ATOM 804 C CA . GLU A 1 102 ? -9.167 -9.768 22.586 1.00 89.75 102 GLU A CA 1
ATOM 805 C C . GLU A 1 102 ? -8.844 -8.535 21.737 1.00 89.75 102 GLU A C 1
ATOM 807 O O . GLU A 1 102 ? -7.693 -8.270 21.398 1.00 89.75 102 GLU A O 1
ATOM 812 N N . ILE A 1 103 ? -9.881 -7.785 21.377 1.00 91.12 103 ILE A N 1
ATOM 813 C CA . ILE A 1 103 ? -9.786 -6.531 20.632 1.00 91.12 103 ILE A CA 1
ATOM 814 C C . ILE A 1 103 ? -10.238 -5.362 21.517 1.00 91.12 103 ILE A C 1
ATOM 816 O O . ILE A 1 103 ? -11.003 -5.573 22.468 1.00 91.12 103 ILE A O 1
ATOM 820 N N . PRO A 1 104 ? -9.780 -4.125 21.241 1.00 91.31 104 PRO A N 1
ATOM 821 C CA . PRO A 1 104 ? -10.262 -2.945 21.946 1.00 91.31 104 PRO A CA 1
ATOM 822 C C . PRO A 1 104 ? -11.788 -2.859 21.879 1.00 91.31 104 PRO A C 1
ATOM 824 O O . PRO A 1 104 ? -12.392 -3.042 20.821 1.00 91.31 104 PRO A O 1
ATOM 827 N N . CYS A 1 105 ? -12.419 -2.605 23.021 1.00 90.88 105 CYS A N 1
ATOM 828 C CA . CYS A 1 105 ? -13.857 -2.408 23.071 1.00 90.88 105 CYS A CA 1
ATOM 829 C C . CYS A 1 105 ? -14.215 -1.113 22.333 1.00 90.88 105 CYS A C 1
ATOM 831 O O . CYS A 1 105 ? -13.571 -0.099 22.584 1.00 90.88 105 CYS A O 1
ATOM 833 N N . PRO A 1 106 ? -15.282 -1.078 21.516 1.00 88.62 106 PRO A N 1
ATOM 834 C CA . PRO A 1 106 ? -15.747 0.165 20.893 1.00 88.62 106 PRO A CA 1
ATOM 835 C C . PRO A 1 106 ? -15.988 1.308 21.894 1.00 88.62 106 PRO A C 1
ATOM 837 O O . PRO A 1 106 ? -15.913 2.478 21.544 1.00 88.62 106 PRO A O 1
ATOM 840 N N . CYS A 1 107 ? -16.224 0.992 23.172 1.00 88.56 107 CYS A N 1
ATOM 841 C CA . CYS A 1 107 ? -16.373 2.005 24.211 1.00 88.56 107 CYS A CA 1
ATOM 842 C C . CYS A 1 107 ? -15.085 2.810 24.482 1.00 88.56 107 CYS A C 1
ATOM 844 O O . CYS A 1 107 ? -15.175 3.867 25.086 1.00 88.56 107 CYS A O 1
ATOM 846 N N . THR A 1 108 ? -13.901 2.349 24.065 1.00 89.62 108 THR A N 1
ATOM 847 C CA . THR A 1 108 ? -12.642 3.094 24.248 1.00 89.62 108 THR A CA 1
ATOM 848 C C . THR A 1 108 ? -12.328 4.030 23.086 1.00 89.62 108 THR A C 1
ATOM 850 O O . THR A 1 108 ? -11.381 4.804 23.177 1.00 89.62 108 THR A O 1
ATOM 853 N N . THR A 1 109 ? -13.041 3.938 21.961 1.00 84.62 109 THR A N 1
ATOM 854 C CA . THR A 1 109 ? -12.694 4.682 20.737 1.00 84.62 109 THR A CA 1
ATOM 855 C C . THR A 1 109 ? -13.383 6.038 20.620 1.00 84.62 109 THR A C 1
ATOM 857 O O . THR A 1 109 ? -13.093 6.774 19.682 1.00 84.62 109 THR A O 1
ATOM 860 N N . PHE A 1 110 ? -14.259 6.388 21.563 1.00 79.19 110 PHE A N 1
ATOM 861 C CA . PHE A 1 110 ? -15.014 7.641 21.567 1.00 79.19 110 PHE A CA 1
ATOM 862 C C . PHE A 1 110 ? -14.991 8.282 22.955 1.00 79.19 110 PHE A C 1
ATOM 864 O O . PHE A 1 110 ? -14.753 7.603 23.954 1.00 79.19 110 PHE A O 1
ATOM 871 N N . GLU A 1 111 ? -15.217 9.591 23.002 1.00 76.44 111 GLU A N 1
ATOM 872 C CA . GLU A 1 111 ? -15.362 10.351 24.242 1.00 76.44 111 GLU A CA 1
ATOM 873 C C . GLU A 1 111 ? -16.747 10.049 24.820 1.00 76.44 111 GLU A C 1
ATOM 875 O O . GLU A 1 111 ? -17.745 10.120 24.104 1.00 76.44 111 GLU A O 1
ATOM 880 N N . GLN A 1 112 ? -16.806 9.606 26.075 1.00 69.50 112 GLN A N 1
ATOM 881 C CA . GLN A 1 112 ? -18.050 9.079 26.661 1.00 69.50 112 GLN A CA 1
ATOM 882 C C . GLN A 1 112 ? -18.808 10.116 27.474 1.00 69.50 112 GLN A C 1
ATOM 884 O O . GLN A 1 112 ? -20.029 10.057 27.567 1.00 69.50 112 GLN A O 1
ATOM 889 N N . ASP A 1 113 ? -18.068 11.051 28.054 1.00 77.62 113 ASP A N 1
ATOM 890 C CA . ASP A 1 113 ? -18.557 12.255 28.700 1.00 77.62 113 ASP A CA 1
ATOM 891 C C . ASP A 1 113 ? -17.417 13.286 28.727 1.00 77.62 113 ASP A C 1
ATOM 893 O O . ASP A 1 113 ? -16.273 12.973 28.393 1.00 77.62 113 ASP A O 1
ATOM 897 N N . GLU A 1 114 ? -17.715 14.510 29.161 1.00 72.94 114 GLU A N 1
ATOM 898 C CA . GLU A 1 114 ? -16.737 15.608 29.242 1.00 72.94 114 GLU A CA 1
ATOM 899 C C . GLU A 1 114 ? -15.577 15.336 30.226 1.00 72.94 114 GLU A C 1
ATOM 901 O O . GLU A 1 114 ? -14.618 16.105 30.298 1.00 72.94 114 GLU A O 1
ATOM 906 N N . THR A 1 115 ? -15.660 14.268 31.023 1.00 74.38 115 THR A N 1
ATOM 907 C CA . THR A 1 115 ? -14.664 13.880 32.029 1.00 74.38 115 THR A CA 1
ATOM 908 C C . THR A 1 115 ? -13.862 12.631 31.654 1.00 74.38 115 THR A C 1
ATOM 910 O O . THR A 1 115 ? -12.844 12.355 32.296 1.00 74.38 115 THR A O 1
ATOM 913 N N . CYS A 1 116 ? -14.272 11.895 30.616 1.00 71.12 116 CYS A N 1
ATOM 914 C CA . CYS A 1 116 ? -13.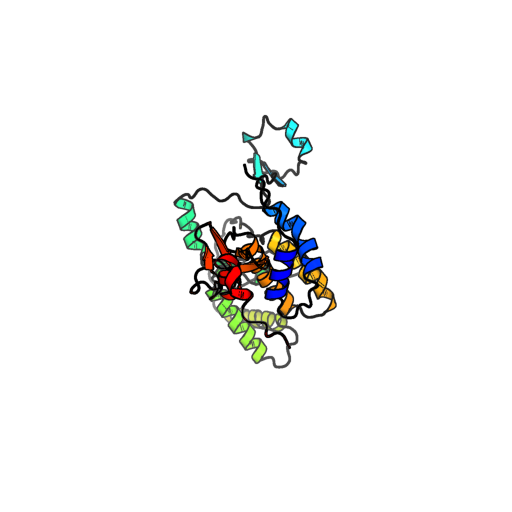691 10.626 30.200 1.00 71.12 116 CYS A CA 1
ATOM 915 C C . CYS A 1 116 ? -13.027 10.769 28.818 1.00 71.12 116 CYS A C 1
ATOM 917 O O . CYS A 1 116 ? -13.700 10.638 27.790 1.00 71.12 116 CYS A O 1
ATOM 919 N N . PRO A 1 117 ? -11.705 11.026 28.766 1.00 73.44 117 PRO A N 1
ATOM 920 C CA . PRO A 1 117 ? -11.008 11.224 27.504 1.00 73.44 117 PRO A CA 1
ATOM 921 C C . PRO A 1 117 ? -11.001 9.946 26.658 1.00 73.44 117 PRO A C 1
ATOM 923 O O . PRO A 1 117 ? -10.926 8.827 27.176 1.00 73.44 117 PRO A O 1
ATOM 926 N N . VAL A 1 118 ? -11.007 10.127 25.334 1.00 79.00 118 VAL A N 1
ATOM 927 C CA . VAL A 1 118 ? -10.886 9.038 24.351 1.00 79.00 118 VAL A CA 1
ATOM 928 C C . VAL A 1 118 ? -9.719 8.113 24.717 1.00 79.00 118 VAL A C 1
ATOM 930 O O . VAL A 1 118 ? -8.617 8.567 25.030 1.00 79.00 118 VAL A O 1
ATOM 933 N N . GLY A 1 119 ? -9.949 6.803 24.649 1.00 78.44 119 GLY A N 1
ATOM 934 C CA . GLY A 1 119 ? -8.968 5.773 24.992 1.00 78.44 119 GLY A CA 1
ATOM 935 C C . GLY A 1 119 ? -9.162 5.154 26.376 1.00 78.44 119 GLY A C 1
ATOM 936 O O . GLY A 1 119 ? -8.578 4.101 26.640 1.00 78.44 119 GLY A O 1
ATOM 937 N N . TYR A 1 120 ? -10.000 5.740 27.237 1.00 81.75 120 TYR A N 1
ATOM 938 C CA . TYR A 1 120 ? -10.351 5.151 28.528 1.00 81.75 120 TYR A CA 1
ATOM 939 C C . TYR A 1 120 ? -11.654 4.350 28.436 1.00 81.75 120 TYR A C 1
ATOM 941 O O . TYR A 1 120 ? -12.615 4.786 27.804 1.00 81.75 120 TYR A O 1
ATOM 949 N N . PRO A 1 121 ? -11.713 3.148 29.031 1.00 85.88 121 PRO A N 1
ATOM 950 C CA . PRO A 1 121 ? -12.934 2.364 29.018 1.00 85.88 121 PRO A CA 1
ATOM 951 C C . PRO A 1 121 ? -13.971 2.889 29.997 1.00 85.88 121 PRO A C 1
ATOM 953 O O . PRO A 1 121 ? -13.662 3.101 31.170 1.00 85.88 121 PRO A O 1
ATOM 956 N N . SER A 1 122 ? -15.228 2.963 29.554 1.00 83.56 122 SER A N 1
ATOM 957 C CA . SER A 1 122 ? -16.340 3.199 30.476 1.00 83.56 122 SER A CA 1
ATOM 958 C C . SER A 1 122 ? -16.366 2.106 31.526 1.00 83.56 122 SER A C 1
ATOM 960 O O . SER A 1 122 ? -16.544 0.929 31.191 1.00 83.56 122 SER A O 1
ATOM 962 N N . LEU A 1 123 ? -16.319 2.501 32.796 1.00 86.19 123 LEU A N 1
ATOM 963 C CA . LEU A 1 123 ? -16.606 1.604 33.915 1.00 86.19 123 LEU A CA 1
ATOM 964 C C . LEU A 1 123 ? -18.047 1.067 33.876 1.00 86.19 123 LEU A C 1
ATOM 966 O O . LEU A 1 123 ? -18.340 0.064 34.522 1.00 86.19 123 LEU A O 1
ATOM 970 N N . LEU A 1 124 ? -18.928 1.708 33.101 1.00 86.88 124 LEU A N 1
ATOM 971 C CA . LEU A 1 124 ? -20.331 1.334 32.940 1.00 86.88 124 LEU A CA 1
ATOM 972 C C . LEU A 1 124 ? -20.576 0.433 31.723 1.00 86.88 124 LEU A C 1
ATOM 974 O O . LEU A 1 124 ? -21.635 -0.183 31.628 1.00 86.88 124 LEU A O 1
ATOM 978 N N . CYS A 1 125 ? -19.611 0.300 30.804 1.00 86.50 125 CYS A N 1
ATOM 979 C CA . CYS A 1 125 ? -19.822 -0.462 29.575 1.00 86.50 125 CYS A CA 1
ATOM 980 C C . CYS A 1 125 ? -20.040 -1.946 29.889 1.00 86.50 125 CYS A C 1
ATOM 982 O O . CYS A 1 125 ? -19.095 -2.686 30.166 1.00 86.50 125 CYS A O 1
ATOM 984 N N . GLY A 1 126 ? -21.284 -2.410 29.754 1.00 89.25 126 GLY A N 1
ATOM 985 C CA . GLY A 1 126 ? -21.640 -3.810 29.993 1.00 89.25 126 GLY A CA 1
ATOM 986 C C . GLY A 1 126 ? -20.971 -4.806 29.037 1.00 89.25 126 GLY A C 1
ATOM 987 O O . GLY A 1 126 ? -20.907 -5.991 29.351 1.00 89.25 126 GLY A O 1
ATOM 988 N N . ALA A 1 127 ? -20.453 -4.356 27.885 1.00 90.44 127 ALA A N 1
ATOM 989 C CA . ALA A 1 127 ? -19.750 -5.227 26.941 1.00 90.44 127 ALA A CA 1
ATOM 990 C C . ALA A 1 127 ? -18.339 -5.599 27.429 1.00 90.44 127 ALA A C 1
ATOM 992 O O . ALA A 1 127 ? -17.960 -6.765 27.347 1.00 90.44 127 ALA A O 1
ATOM 993 N N . CYS A 1 128 ? -17.575 -4.631 27.953 1.00 93.44 128 CYS A N 1
ATOM 994 C CA . CYS A 1 128 ? -16.209 -4.860 28.444 1.00 93.44 128 CYS A CA 1
ATOM 995 C C . CYS A 1 128 ? -16.088 -4.932 29.970 1.00 93.44 128 CYS A C 1
ATOM 997 O O . CYS A 1 128 ? -15.027 -5.297 30.476 1.00 93.44 128 CYS A O 1
ATOM 999 N N . GLY A 1 129 ? -17.138 -4.567 30.710 1.00 92.00 129 GLY A N 1
ATOM 1000 C CA . GLY A 1 129 ? -17.126 -4.482 32.170 1.00 92.00 129 GLY A CA 1
ATOM 1001 C C . GLY A 1 129 ? -16.033 -3.551 32.702 1.00 92.00 129 GLY A C 1
ATOM 1002 O O . GLY A 1 129 ? -15.349 -3.909 33.657 1.00 92.00 129 GLY A O 1
ATOM 1003 N N . GLY A 1 130 ? -15.781 -2.424 32.028 1.00 90.38 130 GLY A N 1
ATOM 1004 C CA . GLY A 1 130 ? -14.724 -1.477 32.405 1.00 90.38 130 GLY A CA 1
ATOM 1005 C C . GLY A 1 130 ? -13.300 -1.860 32.003 1.00 90.38 130 GLY A C 1
ATOM 1006 O O . GLY A 1 130 ? -12.374 -1.112 32.295 1.00 90.38 130 GLY A O 1
ATOM 1007 N N . LYS A 1 131 ? -13.082 -2.994 31.324 1.00 92.62 131 LYS A N 1
ATOM 1008 C CA . LYS A 1 131 ? -11.724 -3.453 30.968 1.00 92.62 131 LYS A CA 1
ATOM 1009 C C . LYS A 1 131 ? -11.144 -2.800 29.716 1.00 92.62 131 LYS A C 1
ATOM 1011 O O . LYS A 1 131 ? -9.937 -2.840 29.517 1.00 92.62 131 LYS A O 1
ATOM 1016 N N . GLY A 1 132 ? -11.995 -2.270 28.839 1.00 92.19 132 GLY A N 1
ATOM 1017 C CA . GLY A 1 132 ? -11.577 -1.679 27.560 1.00 92.19 132 GLY A CA 1
ATOM 1018 C C . GLY A 1 132 ? -11.134 -2.653 26.483 1.00 92.19 132 GLY A C 1
ATOM 1019 O O . GLY A 1 132 ? -10.861 -2.235 25.366 1.00 92.19 132 GLY A O 1
ATOM 1020 N N . VAL A 1 133 ? -11.147 -3.948 26.778 1.00 93.88 133 VAL A N 1
ATOM 1021 C CA . VAL A 1 133 ? -10.931 -5.020 25.811 1.00 93.88 133 VAL A CA 1
ATOM 1022 C C . VAL A 1 133 ? -12.061 -6.034 25.920 1.00 93.88 133 VAL A C 1
ATOM 1024 O O . VAL A 1 133 ? -12.635 -6.238 26.993 1.00 93.88 133 VAL A O 1
ATOM 1027 N N . VAL A 1 134 ? -12.416 -6.633 24.792 1.00 94.69 134 VAL A N 1
ATOM 1028 C CA . VAL A 1 134 ? -13.486 -7.626 24.657 1.00 94.69 134 VAL A CA 1
ATOM 1029 C C . VAL A 1 134 ? -13.092 -8.644 23.607 1.00 94.69 134 VAL A C 1
ATOM 1031 O O . VAL A 1 134 ? -12.254 -8.379 22.751 1.00 94.69 134 VAL A O 1
ATOM 1034 N N . ARG A 1 135 ? -13.717 -9.818 23.639 1.00 93.19 135 ARG A N 1
ATOM 1035 C CA . ARG A 1 135 ? -13.507 -10.792 22.572 1.00 93.19 135 ARG A CA 1
ATOM 1036 C C . ARG A 1 135 ? -14.131 -10.319 21.265 1.00 93.19 135 ARG A C 1
ATOM 1038 O O . ARG A 1 135 ? -15.156 -9.632 21.284 1.00 93.19 135 ARG A O 1
ATOM 1045 N N . ALA A 1 136 ? -13.543 -10.728 20.146 1.00 85.44 136 ALA A N 1
ATOM 1046 C CA . ALA A 1 136 ? -14.046 -10.396 18.817 1.00 85.44 136 ALA A CA 1
ATOM 1047 C C . ALA A 1 136 ? -15.528 -10.772 18.640 1.00 85.44 136 ALA A C 1
ATOM 1049 O O . ALA A 1 136 ? -16.301 -9.984 18.098 1.00 85.44 136 ALA A O 1
ATOM 1050 N N . GLU A 1 137 ? -15.964 -11.915 19.181 1.00 87.12 137 GLU A N 1
ATOM 1051 C CA . GLU A 1 137 ? -17.361 -12.354 19.090 1.00 87.12 137 GLU A CA 1
ATOM 1052 C C . GLU A 1 137 ? -18.318 -11.389 19.803 1.00 87.12 137 GLU A C 1
ATOM 1054 O O . GLU A 1 137 ? -19.420 -11.141 19.317 1.00 87.12 137 GLU A O 1
ATOM 1059 N N . THR A 1 138 ? -17.893 -10.799 20.925 1.00 90.00 138 THR A N 1
ATOM 1060 C CA . THR A 1 138 ? -18.688 -9.809 21.665 1.00 90.00 138 THR A CA 1
ATOM 1061 C C . THR A 1 138 ? -18.860 -8.525 20.859 1.00 90.00 138 THR A C 1
ATOM 1063 O O . THR A 1 138 ? -19.947 -7.952 20.858 1.00 90.00 138 THR A O 1
ATOM 1066 N N . VAL A 1 139 ? -17.819 -8.078 20.149 1.00 85.88 139 VAL A N 1
ATOM 1067 C CA . VAL A 1 139 ? -17.904 -6.889 19.281 1.00 85.88 139 VAL A CA 1
ATOM 1068 C C . VAL A 1 139 ? -18.795 -7.154 18.079 1.00 85.88 139 VAL A C 1
ATOM 1070 O O . VAL A 1 139 ? -19.623 -6.313 17.750 1.00 85.88 139 VAL A O 1
ATOM 1073 N N . ILE A 1 140 ? -18.679 -8.330 17.461 1.00 80.62 140 ILE A N 1
ATOM 1074 C CA . ILE A 1 140 ? -19.534 -8.724 16.335 1.00 80.62 140 ILE A CA 1
ATOM 1075 C C . ILE A 1 140 ? -21.001 -8.783 16.776 1.00 80.62 140 ILE A C 1
ATOM 1077 O O . ILE A 1 140 ? -21.866 -8.235 16.096 1.00 80.62 140 ILE A O 1
ATOM 1081 N N . ALA A 1 141 ? -21.287 -9.388 17.933 1.00 86.81 141 ALA A N 1
ATOM 1082 C CA . ALA A 1 141 ? -22.639 -9.437 18.486 1.00 86.81 141 ALA A CA 1
ATOM 1083 C C . ALA A 1 141 ? -23.189 -8.033 18.789 1.00 86.81 141 ALA A C 1
ATOM 1085 O O . ALA A 1 141 ? -24.341 -7.739 18.485 1.00 86.81 141 ALA A O 1
ATOM 1086 N N . LEU A 1 142 ? -22.358 -7.150 19.346 1.00 85.62 142 LEU A N 1
ATOM 1087 C CA . LEU A 1 142 ? -22.725 -5.765 19.630 1.00 85.62 142 LEU A CA 1
ATOM 1088 C C . LEU A 1 142 ? -23.020 -4.974 18.347 1.00 85.62 142 LEU A C 1
ATOM 1090 O O . LEU A 1 142 ? -24.036 -4.289 18.280 1.00 85.62 142 LEU A O 1
ATOM 1094 N N . ALA A 1 143 ? -22.176 -5.108 17.322 1.00 79.31 143 ALA A N 1
ATOM 1095 C CA . ALA A 1 143 ? -22.377 -4.470 16.024 1.00 79.31 143 ALA A CA 1
ATOM 1096 C C . ALA A 1 143 ? -23.657 -4.969 15.335 1.00 79.31 143 ALA A C 1
ATOM 1098 O O . ALA A 1 143 ? -24.405 -4.172 14.774 1.00 79.31 143 ALA A O 1
ATOM 1099 N N . ALA A 1 144 ? -23.947 -6.272 15.421 1.00 78.19 144 ALA A N 1
ATOM 1100 C CA . ALA A 1 144 ? -25.178 -6.848 14.889 1.00 78.19 144 ALA A CA 1
ATOM 1101 C C . ALA A 1 144 ? -26.433 -6.292 15.588 1.00 78.19 144 ALA A C 1
ATOM 1103 O O . ALA A 1 144 ? -27.410 -5.968 14.916 1.00 78.19 144 ALA A O 1
ATOM 1104 N N . GLU A 1 145 ? -26.406 -6.129 16.915 1.00 84.00 145 GLU A N 1
ATOM 1105 C CA . GLU A 1 145 ? -27.512 -5.500 17.651 1.00 84.00 145 GLU A CA 1
ATOM 1106 C C . GLU A 1 145 ? -27.663 -4.010 17.306 1.00 84.00 145 GLU A C 1
ATOM 1108 O O . GLU A 1 145 ? -28.783 -3.545 17.117 1.00 84.00 145 GLU A O 1
ATOM 1113 N N . MET A 1 146 ? -26.562 -3.266 17.142 1.00 76.31 146 MET A N 1
ATOM 1114 C CA . MET A 1 146 ? -26.623 -1.866 16.694 1.00 76.31 146 MET A CA 1
ATOM 1115 C C . MET A 1 146 ? -27.244 -1.735 15.299 1.00 76.31 146 MET A C 1
ATOM 1117 O O . MET A 1 146 ? -28.095 -0.875 15.094 1.00 76.31 146 MET A O 1
ATOM 1121 N N . LEU A 1 147 ? -26.872 -2.611 14.358 1.00 72.44 147 LEU A N 1
ATOM 1122 C CA . LEU A 1 147 ? -27.459 -2.646 13.013 1.00 72.44 147 LEU A CA 1
ATOM 1123 C C . LEU A 1 147 ? -28.953 -2.981 13.049 1.00 72.44 147 LEU A C 1
ATOM 1125 O O . LEU A 1 147 ? -29.741 -2.347 12.355 1.00 72.44 147 LEU A O 1
ATOM 1129 N N . LYS A 1 148 ? -29.354 -3.935 13.894 1.00 77.75 148 LYS A N 1
ATOM 1130 C CA . LYS A 1 148 ? -30.760 -4.303 14.086 1.00 77.75 148 LYS A CA 1
ATOM 1131 C C . LYS A 1 148 ? -31.588 -3.156 14.668 1.00 77.75 148 LYS A C 1
ATOM 1133 O O . LYS A 1 148 ? -32.745 -2.992 14.300 1.00 77.75 148 LYS A O 1
ATOM 1138 N N . ILE A 1 149 ? -31.018 -2.365 15.576 1.00 71.56 149 ILE A N 1
ATOM 1139 C CA . ILE A 1 149 ? -31.705 -1.191 16.130 1.00 71.56 149 ILE A CA 1
ATOM 1140 C C . ILE A 1 149 ? -31.771 -0.074 15.095 1.00 71.56 149 ILE A C 1
ATOM 1142 O O . ILE A 1 149 ? -32.828 0.526 14.943 1.00 71.56 149 ILE A O 1
ATOM 1146 N N . ALA A 1 150 ? -30.698 0.157 14.337 1.00 66.88 150 ALA A N 1
ATOM 1147 C CA . ALA A 1 150 ? -30.709 1.114 13.233 1.00 66.88 150 ALA A CA 1
ATOM 1148 C C . ALA A 1 150 ? -31.773 0.764 12.174 1.00 66.88 150 ALA A C 1
ATOM 1150 O O . ALA A 1 150 ? -32.419 1.658 11.649 1.00 66.88 150 ALA A O 1
ATOM 1151 N N . GLU A 1 151 ? -32.013 -0.525 11.909 1.00 74.31 151 GLU A N 1
ATOM 1152 C CA . GLU A 1 151 ? -33.096 -0.981 11.024 1.00 74.31 151 GLU A CA 1
ATOM 1153 C C . GLU A 1 151 ? -34.497 -0.720 11.608 1.00 74.31 151 GLU A C 1
ATOM 1155 O O . GLU A 1 151 ? -35.435 -0.426 10.874 1.00 74.31 151 GLU A O 1
ATOM 1160 N N . GLN A 1 152 ? -34.665 -0.828 12.930 1.00 74.12 152 GLN A N 1
ATOM 1161 C CA . GLN A 1 152 ? -35.955 -0.601 13.594 1.00 74.12 152 GLN A CA 1
ATOM 1162 C C . GLN A 1 152 ? -36.278 0.879 13.805 1.00 74.12 152 GLN A C 1
ATOM 1164 O O . GLN A 1 152 ? -37.447 1.234 13.969 1.00 74.12 152 GLN A O 1
ATOM 1169 N N . VAL A 1 153 ? -35.258 1.734 13.823 1.00 71.50 153 VAL A N 1
ATOM 1170 C CA . VAL A 1 153 ? -35.400 3.177 13.981 1.00 71.50 153 VAL A CA 1
ATOM 1171 C C . VAL A 1 153 ? -35.195 3.826 12.613 1.00 71.50 153 VAL A C 1
ATOM 1173 O O . VAL A 1 153 ? -34.129 4.355 12.315 1.00 71.50 153 VAL A O 1
ATOM 1176 N N . ASP A 1 154 ? -36.248 3.780 11.792 1.00 58.34 154 ASP A N 1
ATOM 1177 C CA . ASP A 1 154 ? -36.336 4.225 10.381 1.00 58.34 154 ASP A CA 1
ATOM 1178 C C . ASP A 1 154 ? -35.994 5.723 10.138 1.00 58.34 154 ASP A C 1
ATOM 1180 O O . ASP A 1 154 ? -36.116 6.230 9.028 1.00 58.34 154 ASP A O 1
ATOM 1184 N N . GLU A 1 155 ? -35.551 6.457 11.167 1.00 56.00 155 GLU A N 1
ATOM 1185 C CA . GLU A 1 155 ? -35.227 7.894 11.123 1.00 56.00 155 GLU A CA 1
ATOM 1186 C C . GLU A 1 155 ? -33.945 8.276 11.893 1.00 56.00 155 GLU A C 1
ATOM 1188 O O . GLU A 1 155 ? -33.710 9.455 12.162 1.00 56.00 155 GLU A O 1
ATOM 1193 N N . LEU A 1 156 ? -33.090 7.325 12.286 1.00 50.81 156 LEU A N 1
ATOM 1194 C CA . LEU A 1 156 ? -31.939 7.663 13.125 1.00 50.81 156 LEU A CA 1
ATOM 1195 C C . LEU A 1 156 ? -30.753 8.200 12.300 1.00 50.81 156 LEU A C 1
ATOM 1197 O O . LEU A 1 156 ? -29.885 7.454 11.853 1.00 50.81 156 LEU A O 1
ATOM 1201 N N . GLU A 1 157 ? -30.683 9.528 12.170 1.00 54.78 157 GLU A N 1
ATOM 1202 C CA . GLU A 1 157 ? -29.464 10.265 11.784 1.00 54.78 157 GLU A CA 1
ATOM 1203 C C . GLU A 1 157 ? -28.305 10.067 12.788 1.00 54.78 157 GLU A C 1
ATOM 1205 O O . GLU A 1 157 ? -27.181 10.487 12.509 1.00 54.78 157 GLU A O 1
ATOM 1210 N N . ASP A 1 158 ? -28.550 9.411 13.933 1.00 56.16 158 ASP A N 1
ATOM 1211 C CA . ASP A 1 158 ? -27.581 9.260 15.017 1.00 56.16 158 ASP A CA 1
ATOM 1212 C C . ASP A 1 158 ? -27.491 7.820 15.595 1.00 56.16 158 ASP A C 1
ATOM 1214 O O . ASP A 1 158 ? -28.313 7.428 16.429 1.00 56.16 158 ASP A O 1
ATOM 1218 N N . PRO A 1 159 ? -26.454 7.028 15.260 1.00 51.50 159 PRO A N 1
ATOM 1219 C CA . PRO A 1 159 ? -26.245 5.684 15.809 1.00 51.50 159 PRO A CA 1
ATOM 1220 C C . PRO A 1 159 ? -26.043 5.628 17.342 1.00 51.50 159 PRO A C 1
ATOM 1222 O O . PRO A 1 159 ? -26.019 4.529 17.902 1.00 51.50 159 PRO A O 1
ATOM 1225 N N . PHE A 1 160 ? -25.925 6.761 18.045 1.00 58.88 160 PHE A N 1
ATOM 1226 C CA . PHE A 1 160 ? -25.770 6.821 19.503 1.00 58.88 160 PHE A CA 1
ATOM 1227 C C . PHE A 1 160 ? -27.096 6.725 20.274 1.00 58.88 160 PHE A C 1
ATOM 1229 O O . PHE A 1 160 ? -27.130 6.092 21.331 1.00 58.88 160 PHE A O 1
ATOM 1236 N N . ALA A 1 161 ? -28.219 7.209 19.729 1.00 56.97 161 ALA A N 1
ATOM 1237 C CA . ALA A 1 161 ? -29.532 7.005 20.362 1.00 56.97 161 ALA A CA 1
ATOM 1238 C C . ALA A 1 161 ? -29.937 5.513 20.381 1.00 56.97 161 ALA A C 1
ATOM 1240 O O . ALA A 1 161 ? -30.629 5.038 21.292 1.00 56.97 161 ALA A O 1
ATOM 1241 N N . ALA A 1 162 ? -29.425 4.733 19.422 1.00 56.25 162 ALA A N 1
ATOM 1242 C CA . ALA A 1 162 ? -29.528 3.279 19.436 1.00 56.25 162 ALA A CA 1
ATOM 1243 C C . ALA A 1 162 ? -28.759 2.669 20.622 1.00 56.25 162 ALA A C 1
ATOM 1245 O O . ALA A 1 162 ? -29.245 1.728 21.247 1.00 56.25 162 ALA A O 1
ATOM 1246 N N . TRP A 1 163 ? -27.595 3.220 20.979 1.00 55.72 163 TRP A N 1
ATOM 1247 C CA . TRP A 1 163 ? -26.782 2.740 22.097 1.00 55.72 163 TRP A CA 1
ATOM 1248 C C . TRP A 1 163 ? -27.431 2.996 23.463 1.00 55.72 163 TRP A C 1
ATOM 1250 O O . TRP A 1 163 ? -27.503 2.078 24.283 1.00 55.72 163 TRP A O 1
ATOM 1260 N N . GLU A 1 164 ? -27.973 4.194 23.698 1.00 57.25 164 GLU A N 1
ATOM 1261 C CA . GLU A 1 164 ? -28.729 4.490 24.929 1.00 57.25 164 GLU A CA 1
ATOM 1262 C C . GLU A 1 164 ? -29.946 3.564 25.079 1.00 57.25 164 GLU A C 1
ATOM 1264 O O . GLU A 1 164 ? -30.238 3.057 26.166 1.00 57.25 164 GLU A O 1
ATOM 1269 N N . SER A 1 165 ? -30.609 3.249 23.962 1.00 52.66 165 SER A N 1
ATOM 1270 C CA . SER A 1 165 ? -31.719 2.294 23.925 1.00 52.66 165 SER A CA 1
ATOM 1271 C C . SER A 1 165 ? -31.276 0.866 24.292 1.00 52.66 165 SER A C 1
ATOM 1273 O O . SER A 1 165 ? -32.008 0.158 24.987 1.00 52.66 165 SER A O 1
ATOM 1275 N N . ILE A 1 166 ? -30.063 0.440 23.907 1.00 52.53 166 ILE A N 1
ATOM 1276 C CA . ILE A 1 166 ? -29.476 -0.851 24.320 1.00 52.53 166 ILE A CA 1
ATOM 1277 C C . ILE A 1 166 ? -29.234 -0.887 25.834 1.00 52.53 166 ILE A C 1
ATOM 1279 O O . ILE A 1 166 ? -29.522 -1.904 26.470 1.00 52.53 166 ILE A O 1
ATOM 1283 N N . GLU A 1 167 ? -28.702 0.184 26.429 1.00 57.56 167 GLU A N 1
ATOM 1284 C CA . GLU A 1 167 ? -28.484 0.249 27.882 1.00 57.56 167 GLU A CA 1
ATOM 1285 C C . GLU A 1 167 ? -29.799 0.282 28.670 1.00 57.56 167 GLU A C 1
ATOM 1287 O O . GLU A 1 167 ? -29.917 -0.398 29.695 1.00 57.56 167 GLU A O 1
ATOM 1292 N N . LEU A 1 168 ? -30.825 0.973 28.169 1.00 52.94 168 LEU A N 1
ATOM 1293 C CA . LEU A 1 168 ? -32.178 0.960 28.738 1.00 52.94 168 LEU A CA 1
ATOM 1294 C C . LEU A 1 168 ? -32.822 -0.437 28.681 1.00 52.94 168 LEU A C 1
ATOM 1296 O O . LEU A 1 168 ? -33.385 -0.909 29.670 1.00 52.94 168 LEU A O 1
ATOM 1300 N N . LEU A 1 169 ? -32.685 -1.151 27.560 1.00 48.31 169 LEU A N 1
ATOM 1301 C CA . LEU A 1 169 ? -33.199 -2.519 27.417 1.00 48.31 169 LEU A CA 1
ATOM 1302 C C . LEU A 1 169 ? -32.432 -3.521 28.293 1.00 48.31 169 LEU A C 1
ATOM 1304 O O . LEU A 1 169 ? -33.030 -4.424 28.885 1.00 48.31 169 LEU A O 1
ATOM 1308 N N . LYS A 1 170 ? -31.112 -3.352 28.432 1.00 52.00 170 LYS A N 1
ATOM 1309 C CA . LYS A 1 170 ? -30.283 -4.204 29.296 1.00 52.00 170 LYS A CA 1
ATOM 1310 C C . LYS A 1 170 ? -30.529 -3.935 30.777 1.00 52.00 170 LYS A C 1
ATOM 1312 O O . LYS A 1 170 ? -30.650 -4.893 31.537 1.00 52.00 170 LYS A O 1
ATOM 1317 N N . SER A 1 171 ? -30.670 -2.680 31.198 1.00 52.97 171 SER A N 1
ATOM 1318 C CA . SER A 1 171 ? -30.984 -2.328 32.592 1.00 52.97 171 SER A CA 1
ATOM 1319 C C . SER A 1 171 ? -32.373 -2.820 33.023 1.00 52.97 171 SER A C 1
ATOM 1321 O O . SER A 1 171 ? -32.516 -3.299 34.147 1.00 52.97 171 SER A O 1
ATOM 1323 N N . ALA A 1 172 ? -33.356 -2.849 32.114 1.00 47.88 172 ALA A N 1
ATOM 1324 C CA . ALA A 1 172 ? -34.654 -3.489 32.348 1.00 47.88 172 ALA A CA 1
ATOM 1325 C C . ALA A 1 172 ? -34.568 -5.022 32.512 1.00 47.88 172 ALA A C 1
ATOM 1327 O O . ALA A 1 172 ? -35.421 -5.615 33.167 1.00 47.88 172 ALA A O 1
ATOM 1328 N N . SER A 1 173 ? -33.537 -5.663 31.946 1.00 41.75 173 SER A N 1
ATOM 1329 C CA . SER A 1 173 ? -33.304 -7.114 32.053 1.00 41.75 173 SER A CA 1
ATOM 1330 C C . SER A 1 173 ? -32.437 -7.527 33.254 1.00 41.75 173 SER A C 1
ATOM 1332 O O . SER A 1 173 ? -32.482 -8.677 33.690 1.00 41.75 173 SER A O 1
ATOM 1334 N N . LEU A 1 174 ? -31.643 -6.598 33.802 1.00 42.78 174 LEU A N 1
ATOM 1335 C CA . LEU A 1 174 ? -30.684 -6.852 34.886 1.00 42.78 174 LEU A CA 1
ATOM 1336 C C . LEU A 1 174 ? -31.272 -6.666 36.292 1.00 42.78 174 LEU A C 1
ATOM 1338 O O . LEU A 1 174 ? -30.665 -7.105 37.269 1.00 42.78 174 LEU A O 1
ATOM 1342 N N . SER A 1 175 ? -32.471 -6.094 36.413 1.00 41.53 175 SER A N 1
ATOM 1343 C CA . SER A 1 175 ? -33.214 -6.005 37.677 1.00 41.53 175 SER A CA 1
ATOM 1344 C C . SER A 1 175 ? -33.628 -7.369 38.258 1.00 41.53 175 SER A C 1
ATOM 1346 O O . SER A 1 175 ? -34.083 -7.417 39.398 1.00 41.53 175 SER A O 1
ATOM 1348 N N . ASP A 1 176 ? -33.404 -8.476 37.539 1.00 39.09 176 ASP A N 1
ATOM 1349 C CA . ASP A 1 176 ? -33.803 -9.826 37.962 1.00 39.09 176 ASP A CA 1
ATOM 1350 C C . ASP A 1 176 ? -32.657 -10.699 38.520 1.00 39.09 176 ASP A C 1
ATOM 1352 O O . ASP A 1 176 ? -32.873 -11.850 38.897 1.00 39.09 176 ASP A O 1
ATOM 1356 N N . ARG A 1 177 ? -31.408 -10.204 38.597 1.00 40.66 177 ARG A N 1
ATOM 1357 C CA . ARG A 1 177 ? -30.275 -11.000 39.122 1.00 40.66 177 ARG A CA 1
ATOM 1358 C C . ARG A 1 177 ? -29.244 -10.155 39.872 1.00 40.66 177 ARG A C 1
ATOM 1360 O O . ARG A 1 177 ? -28.253 -9.716 39.298 1.00 40.66 177 ARG A O 1
ATOM 1367 N N . SER A 1 178 ? -29.439 -9.984 41.180 1.00 36.44 178 SER A N 1
ATOM 1368 C CA . SER A 1 178 ? -28.431 -9.429 42.092 1.00 36.44 178 SER A CA 1
ATOM 1369 C C . SER A 1 178 ? -27.771 -10.535 42.928 1.00 36.44 178 SER A C 1
ATOM 1371 O O . SER A 1 178 ? -28.445 -11.342 43.565 1.00 36.44 178 SER A O 1
ATOM 1373 N N . GLY A 1 179 ? -26.434 -10.581 42.925 1.00 37.06 179 GLY A N 1
ATOM 1374 C CA . GLY A 1 179 ? -25.669 -11.527 43.740 1.00 37.06 179 GLY A CA 1
ATOM 1375 C C . GLY A 1 179 ? -24.147 -11.373 43.656 1.00 37.06 179 GLY A C 1
ATOM 1376 O O . GLY A 1 179 ? -23.530 -11.909 42.747 1.00 37.06 179 GLY A O 1
ATOM 1377 N N . SER A 1 180 ? -23.602 -10.701 44.678 1.00 36.31 180 SER A N 1
ATOM 1378 C CA . SER A 1 180 ? -22.218 -10.666 45.200 1.00 36.31 180 SER A CA 1
ATOM 1379 C C . SER A 1 180 ? -21.067 -10.189 44.308 1.00 36.31 180 SER A C 1
ATOM 1381 O O . SER A 1 180 ? -20.773 -10.760 43.263 1.00 36.31 180 SER A O 1
ATOM 1383 N N . GLY A 1 181 ? -20.364 -9.174 44.818 1.00 46.09 181 GLY A N 1
ATOM 1384 C CA . GLY A 1 181 ? -19.116 -8.659 44.273 1.00 46.09 181 GLY A CA 1
ATOM 1385 C C . GLY A 1 181 ? -17.866 -9.307 44.859 1.00 46.09 181 GLY A C 1
ATOM 1386 O O . GLY A 1 181 ? -17.932 -10.035 45.843 1.00 46.09 181 GLY A O 1
ATOM 1387 N N . ASP A 1 182 ? -16.734 -8.948 44.259 1.00 34.16 182 ASP A N 1
ATOM 1388 C CA . ASP A 1 182 ? -15.396 -9.114 44.813 1.00 34.16 182 ASP A CA 1
ATOM 1389 C C . ASP A 1 182 ? -14.479 -7.999 44.294 1.00 34.16 182 ASP A C 1
ATOM 1391 O O . ASP A 1 182 ? -14.596 -7.533 43.157 1.00 34.16 182 ASP A O 1
ATOM 1395 N N . ALA A 1 183 ? -13.575 -7.555 45.166 1.00 44.78 183 ALA A N 1
ATOM 1396 C CA . ALA A 1 183 ? -12.611 -6.493 44.920 1.00 44.78 183 ALA A CA 1
ATOM 1397 C C . ALA A 1 183 ? -11.482 -6.978 43.995 1.00 44.78 183 ALA A C 1
ATOM 1399 O O . ALA A 1 183 ? -10.739 -7.899 44.341 1.00 44.78 183 ALA A O 1
ATOM 1400 N N . VAL A 1 184 ? -11.319 -6.330 42.835 1.00 35.81 184 VAL A N 1
ATOM 1401 C CA . VAL A 1 184 ? -10.264 -6.648 41.861 1.00 35.81 184 VAL A CA 1
ATOM 1402 C C . VAL A 1 184 ? -9.213 -5.542 41.831 1.00 35.81 184 VAL A C 1
ATOM 1404 O O . VAL A 1 184 ? -9.502 -4.360 41.681 1.00 35.81 184 VAL A O 1
ATOM 1407 N N . ARG A 1 185 ? -7.968 -5.983 41.996 1.00 35.25 185 ARG A N 1
ATOM 1408 C CA . ARG A 1 185 ? -6.722 -5.219 41.946 1.00 35.25 185 ARG A CA 1
ATOM 1409 C C . ARG A 1 185 ? -6.451 -4.767 40.502 1.00 35.25 185 ARG A C 1
ATOM 1411 O O . ARG A 1 185 ? -6.550 -5.585 39.590 1.00 35.25 185 ARG A O 1
ATOM 1418 N N . GLU A 1 186 ? -6.099 -3.495 40.317 1.00 27.02 186 GLU A N 1
ATOM 1419 C CA . GLU A 1 186 ? -5.841 -2.851 39.016 1.00 27.02 186 GLU A CA 1
ATOM 1420 C C . GLU A 1 186 ? -4.841 -3.626 38.131 1.00 27.02 186 GLU A C 1
ATOM 1422 O O . GLU A 1 186 ? -3.681 -3.807 38.525 1.00 27.02 186 GLU A O 1
ATOM 1427 N N . PRO A 1 187 ? -5.230 -4.025 36.907 1.00 38.66 187 PRO A N 1
ATOM 1428 C CA . PRO A 1 187 ? -4.302 -4.422 35.860 1.00 38.66 187 PRO A CA 1
ATOM 1429 C C . PRO A 1 187 ? -3.900 -3.196 35.033 1.00 38.66 187 PRO A C 1
ATOM 1431 O O . PRO A 1 187 ? -4.739 -2.451 34.531 1.00 38.66 187 PRO A O 1
ATOM 1434 N N . ARG A 1 188 ? -2.593 -3.005 34.848 1.00 34.59 188 ARG A N 1
ATOM 1435 C CA . ARG A 1 188 ? -2.053 -2.004 33.921 1.00 34.59 188 ARG A CA 1
ATOM 1436 C C . ARG A 1 188 ? -2.241 -2.514 32.492 1.00 34.59 188 ARG A C 1
ATOM 1438 O O . ARG A 1 188 ? -1.600 -3.490 32.112 1.00 34.59 188 ARG A O 1
ATOM 1445 N N . CYS A 1 189 ? -3.107 -1.864 31.719 1.00 35.44 189 CYS A N 1
ATOM 1446 C CA . CYS A 1 189 ? -3.298 -2.153 30.301 1.00 35.44 189 CYS A CA 1
ATOM 1447 C C . CYS A 1 189 ? -2.229 -1.431 29.467 1.00 35.44 189 CYS A C 1
ATOM 1449 O O . CYS A 1 189 ? -2.010 -0.230 29.629 1.00 35.44 189 CYS A O 1
ATOM 1451 N N . GLY A 1 190 ? -1.555 -2.159 28.577 1.00 38.72 190 GLY A N 1
ATOM 1452 C CA . GLY A 1 190 ? -0.711 -1.565 27.545 1.00 38.72 190 GLY A CA 1
ATOM 1453 C C . GLY A 1 190 ? -1.591 -1.053 26.410 1.00 38.72 190 GLY A C 1
ATOM 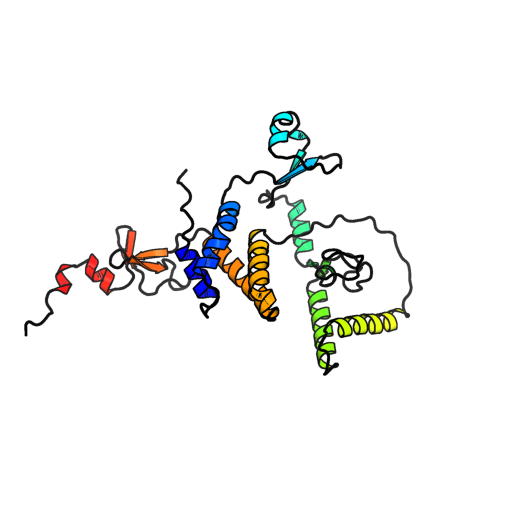1454 O O . GLY A 1 190 ? -2.272 -1.840 25.761 1.00 38.72 190 GLY A O 1
ATOM 1455 N N . VAL A 1 191 ? -1.598 0.257 26.179 1.00 40.94 191 VAL A N 1
ATOM 1456 C CA . VAL A 1 191 ? -2.242 0.861 25.007 1.00 40.94 191 VAL A CA 1
ATOM 1457 C C . VAL A 1 191 ? -1.479 0.409 23.763 1.00 40.94 191 VAL A C 1
ATOM 1459 O O . VAL A 1 191 ? -0.293 0.709 23.621 1.00 40.94 191 VAL A O 1
ATOM 1462 N N . VAL A 1 192 ? -2.140 -0.306 22.852 1.00 48.19 192 VAL A N 1
ATOM 1463 C CA . VAL A 1 192 ? -1.593 -0.552 21.513 1.00 48.19 192 VAL A CA 1
ATOM 1464 C C . VAL A 1 192 ? -1.865 0.701 20.685 1.00 48.19 192 VAL A C 1
ATOM 1466 O O . VAL A 1 192 ? -2.914 0.846 20.063 1.00 48.19 192 VAL A O 1
ATOM 1469 N N . GLY A 1 193 ? -0.940 1.658 20.751 1.00 66.06 193 GLY A N 1
ATOM 1470 C CA . GLY A 1 193 ? -0.969 2.837 19.890 1.00 66.06 193 GLY A CA 1
ATOM 1471 C C . GLY A 1 193 ? -0.824 2.439 18.421 1.00 66.06 193 GLY A C 1
ATOM 1472 O O . GLY A 1 193 ? -0.166 1.448 18.098 1.00 66.06 193 GLY A O 1
ATOM 1473 N N . TRP A 1 194 ? -1.435 3.208 17.519 1.00 67.94 194 TRP A N 1
ATOM 1474 C CA . TRP A 1 194 ? -1.200 3.024 16.089 1.00 67.94 194 TRP A CA 1
ATOM 1475 C C . TRP A 1 194 ? 0.285 3.202 15.771 1.00 67.94 194 TRP A C 1
ATOM 1477 O O . TRP A 1 194 ? 0.932 4.069 16.367 1.00 67.94 194 TRP A O 1
ATOM 1487 N N . PRO A 1 195 ? 0.823 2.455 14.792 1.00 77.56 195 PRO A N 1
ATOM 1488 C CA . PRO A 1 195 ? 2.133 2.755 14.244 1.00 77.56 195 PRO A CA 1
ATOM 1489 C C . PRO A 1 195 ? 2.203 4.239 13.827 1.00 77.56 195 PRO A C 1
ATOM 1491 O O . PRO A 1 195 ? 1.286 4.706 13.145 1.00 77.56 195 PRO A O 1
ATOM 1494 N N . PRO A 1 196 ? 3.264 4.983 14.194 1.00 75.00 196 PRO A N 1
ATOM 1495 C CA . PRO A 1 196 ? 3.429 6.403 13.875 1.00 75.00 196 PRO A CA 1
ATOM 1496 C C . PRO A 1 196 ? 3.142 6.773 12.417 1.00 75.00 196 PRO A C 1
ATOM 1498 O O . PRO A 1 196 ? 2.487 7.778 12.167 1.00 75.00 196 PRO A O 1
ATOM 1501 N N . LEU A 1 197 ? 3.543 5.928 11.459 1.00 79.81 197 LEU A N 1
ATOM 1502 C CA . LEU A 1 197 ? 3.239 6.130 10.040 1.00 79.81 197 LEU A CA 1
ATOM 1503 C C . LEU A 1 197 ? 1.731 6.085 9.756 1.00 79.81 197 LEU A C 1
ATOM 1505 O O . LEU A 1 197 ? 1.213 6.954 9.065 1.00 79.81 197 LEU A O 1
ATOM 1509 N N . LYS A 1 198 ? 1.010 5.112 10.324 1.00 83.31 198 LYS A N 1
ATOM 1510 C CA . LYS A 1 198 ? -0.446 5.001 10.164 1.00 83.31 198 LYS A CA 1
ATOM 1511 C C . LYS A 1 198 ? -1.156 6.212 10.766 1.00 83.31 198 LYS A C 1
ATOM 1513 O O . LYS A 1 198 ? -2.078 6.747 10.160 1.00 83.31 198 LYS A O 1
ATOM 1518 N N . LYS A 1 199 ? -0.689 6.674 11.930 1.00 82.56 199 LYS A N 1
ATOM 1519 C CA . LYS A 1 199 ? -1.199 7.894 12.565 1.00 82.56 199 LYS A CA 1
ATOM 1520 C C . LYS A 1 199 ? -0.907 9.142 11.721 1.00 82.56 199 LYS A C 1
ATOM 1522 O O . LYS A 1 199 ? -1.796 9.959 11.545 1.00 82.56 199 LYS A O 1
ATOM 1527 N N . ALA A 1 200 ? 0.294 9.275 11.160 1.00 74.81 200 ALA A N 1
ATOM 1528 C CA . ALA A 1 200 ? 0.636 10.399 10.288 1.00 74.81 200 ALA A CA 1
ATOM 1529 C C . ALA A 1 200 ? -0.224 10.418 9.013 1.00 74.81 200 ALA A C 1
ATOM 1531 O O . ALA A 1 200 ? -0.713 11.475 8.623 1.00 74.81 200 ALA A O 1
ATOM 1532 N N . ILE A 1 201 ? -0.462 9.252 8.400 1.00 79.88 201 ILE A N 1
ATOM 1533 C CA . ILE A 1 201 ? -1.370 9.118 7.250 1.00 79.88 201 ILE A CA 1
ATOM 1534 C C . ILE A 1 201 ? -2.784 9.548 7.645 1.00 79.88 201 ILE A C 1
ATOM 1536 O O . ILE A 1 201 ? -3.379 10.361 6.944 1.00 79.88 201 ILE A O 1
ATOM 1540 N N . TRP A 1 202 ? -3.297 9.062 8.776 1.00 84.25 202 TRP A N 1
ATOM 1541 C CA . TRP A 1 202 ? -4.605 9.460 9.297 1.00 84.25 202 TRP A CA 1
ATOM 1542 C C . TRP A 1 202 ? -4.715 10.965 9.502 1.00 84.25 202 TRP A C 1
ATOM 1544 O O . TRP A 1 202 ? -5.641 11.582 8.988 1.00 84.25 202 TRP A O 1
ATOM 1554 N N . ASP A 1 203 ? -3.747 11.566 10.195 1.00 78.88 203 ASP A N 1
ATOM 1555 C CA . ASP A 1 203 ? -3.746 12.996 10.501 1.00 78.88 203 ASP A CA 1
ATOM 1556 C C . ASP A 1 203 ? -3.790 13.831 9.201 1.00 78.88 203 ASP A C 1
ATOM 1558 O O . ASP A 1 203 ? -4.539 14.805 9.122 1.00 78.88 203 ASP A O 1
ATOM 1562 N N . GLN A 1 204 ? -3.079 13.414 8.144 1.00 74.38 204 GLN A N 1
ATOM 1563 C CA . GLN A 1 204 ? -3.106 14.077 6.830 1.00 74.38 204 GLN A CA 1
ATOM 1564 C C . GLN A 1 204 ? -4.405 13.830 6.050 1.00 74.38 204 GLN A C 1
ATOM 1566 O O . GLN A 1 204 ? -4.985 14.764 5.493 1.00 74.38 204 GLN A O 1
ATOM 1571 N N . VAL A 1 205 ? -4.889 12.586 6.013 1.00 77.81 205 VAL A N 1
ATOM 1572 C CA . VAL A 1 205 ? -6.127 12.214 5.309 1.00 77.81 205 VAL A CA 1
ATOM 1573 C C . VAL A 1 205 ? -7.331 12.902 5.944 1.00 77.81 205 VAL A C 1
ATOM 1575 O O . VAL A 1 205 ? -8.201 13.400 5.229 1.00 77.81 205 VAL A O 1
ATOM 1578 N N . VAL A 1 206 ? -7.372 12.970 7.273 1.00 76.94 206 VAL A N 1
ATOM 1579 C CA . VAL A 1 206 ? -8.402 13.687 8.024 1.00 76.94 206 VAL A CA 1
ATOM 1580 C C . VAL A 1 206 ? -8.260 15.191 7.807 1.00 76.94 206 VAL A C 1
ATOM 1582 O O . VAL A 1 206 ? -9.250 15.817 7.445 1.00 76.94 206 VAL A O 1
ATOM 1585 N N . ALA A 1 207 ? -7.059 15.775 7.901 1.00 69.31 207 ALA A N 1
ATOM 1586 C CA . ALA A 1 207 ? -6.853 17.199 7.604 1.00 69.31 207 ALA A CA 1
ATOM 1587 C C . ALA A 1 207 ? -7.347 17.596 6.199 1.00 69.31 207 ALA A C 1
ATOM 1589 O O . ALA A 1 207 ? -7.968 18.648 6.037 1.00 69.31 207 ALA A O 1
ATOM 1590 N N . ALA A 1 208 ? -7.141 16.739 5.195 1.00 64.44 208 ALA A N 1
ATOM 1591 C CA . ALA A 1 208 ? -7.621 16.960 3.832 1.00 64.44 208 ALA A CA 1
ATOM 1592 C C . ALA A 1 208 ? -9.142 16.740 3.669 1.00 64.44 208 ALA A C 1
ATOM 1594 O O . ALA A 1 208 ? -9.775 17.418 2.858 1.00 64.44 208 ALA A O 1
ATOM 1595 N N . ASN A 1 209 ? -9.744 15.815 4.430 1.00 65.00 209 ASN A N 1
ATOM 1596 C CA . ASN A 1 209 ? -11.160 15.439 4.301 1.00 65.00 209 ASN A CA 1
ATOM 1597 C C . ASN A 1 209 ? -12.116 16.124 5.288 1.00 65.00 209 ASN A C 1
ATOM 1599 O O . ASN A 1 209 ? -13.324 16.083 5.058 1.00 65.00 209 ASN A O 1
ATOM 1603 N N . LEU A 1 210 ? -11.624 16.802 6.330 1.00 51.31 210 LEU A N 1
ATOM 1604 C CA . LEU A 1 210 ? -12.455 17.541 7.297 1.00 51.31 210 LEU A CA 1
ATOM 1605 C C . LEU A 1 210 ? -13.381 18.574 6.625 1.00 51.31 210 LEU A C 1
ATOM 1607 O O . LEU A 1 210 ? -14.436 18.898 7.160 1.00 51.31 210 LEU A O 1
ATOM 1611 N N . ASN A 1 211 ? -13.043 19.031 5.415 1.00 50.66 211 ASN A N 1
ATOM 1612 C CA . ASN A 1 211 ? -13.859 19.976 4.649 1.00 50.66 211 ASN A CA 1
ATOM 1613 C C . ASN A 1 211 ? -14.887 19.321 3.706 1.00 50.66 211 ASN A C 1
ATOM 1615 O O . ASN A 1 211 ? -15.717 20.028 3.140 1.00 50.66 211 ASN A O 1
ATOM 1619 N N . SER A 1 212 ? -14.839 18.000 3.489 1.00 59.56 212 SER A N 1
ATOM 1620 C CA . SER A 1 212 ? -15.656 17.322 2.467 1.00 59.56 212 SER A CA 1
ATOM 1621 C C . SER A 1 212 ? -16.875 16.573 3.022 1.00 59.56 212 SER A C 1
ATOM 1623 O O . SER A 1 212 ? -17.739 16.167 2.243 1.00 59.56 212 SER A O 1
ATOM 1625 N N . GLY A 1 213 ? -16.956 16.377 4.346 1.00 54.09 213 GLY A N 1
ATOM 1626 C CA . GLY A 1 213 ? -18.063 15.678 5.015 1.00 54.09 213 GLY A CA 1
ATOM 1627 C C . GLY A 1 213 ? -18.123 14.164 4.762 1.00 54.09 213 GLY A C 1
ATOM 1628 O O . GLY A 1 213 ? -19.104 13.521 5.123 1.00 54.09 213 GLY A O 1
ATOM 1629 N N . LYS A 1 214 ? -17.095 13.568 4.141 1.00 55.94 214 LYS A N 1
ATOM 1630 C CA . LYS A 1 214 ? -17.052 12.138 3.779 1.00 55.94 214 LYS A CA 1
ATOM 1631 C C . LYS A 1 214 ? -16.082 11.367 4.674 1.00 55.94 214 LYS A C 1
ATOM 1633 O O . LYS A 1 214 ? -14.991 10.988 4.258 1.00 55.94 214 LYS A O 1
ATOM 1638 N N . TYR A 1 215 ? -16.487 11.131 5.919 1.00 54.19 215 TYR A N 1
ATOM 1639 C CA . TYR A 1 215 ? -15.642 10.480 6.930 1.00 54.19 215 TYR A CA 1
ATOM 1640 C C . TYR A 1 215 ? -15.463 8.973 6.714 1.00 54.19 215 TYR A C 1
ATOM 1642 O O . TYR A 1 215 ? -14.397 8.440 7.008 1.00 54.19 215 TYR A O 1
ATOM 1650 N N . ILE A 1 216 ? -16.457 8.295 6.130 1.00 52.66 216 ILE A N 1
ATOM 1651 C CA . ILE A 1 216 ? -16.417 6.836 5.923 1.00 52.66 216 ILE A CA 1
ATOM 1652 C C . ILE A 1 216 ? -15.262 6.436 4.984 1.00 52.66 216 ILE A C 1
ATOM 1654 O O . ILE A 1 216 ? -14.639 5.403 5.188 1.00 52.66 216 ILE A O 1
ATOM 1658 N N . SER A 1 217 ? -14.878 7.290 4.025 1.00 67.62 217 SER A N 1
ATOM 1659 C CA . SER A 1 217 ? -13.740 7.012 3.135 1.00 67.62 217 SER A CA 1
ATOM 1660 C C . SER A 1 217 ? -12.366 7.306 3.740 1.00 67.62 217 SER A C 1
ATOM 1662 O O . SER A 1 217 ? -11.369 6.855 3.189 1.00 67.62 217 SER A O 1
ATOM 1664 N N . ALA A 1 218 ? -12.271 8.074 4.832 1.00 71.88 218 ALA A N 1
ATOM 1665 C CA . ALA A 1 218 ? -10.976 8.471 5.393 1.00 71.88 218 ALA A CA 1
ATOM 1666 C C . ALA A 1 218 ? -10.247 7.290 6.053 1.00 71.88 218 ALA A C 1
ATOM 1668 O O . ALA A 1 218 ? -9.024 7.180 5.954 1.00 71.88 218 ALA A O 1
ATOM 1669 N N . TRP A 1 219 ? -11.002 6.386 6.681 1.00 74.31 219 TRP A N 1
ATOM 1670 C CA . TRP A 1 219 ? -10.466 5.175 7.296 1.00 74.31 219 TRP A CA 1
ATOM 1671 C C . TRP A 1 219 ? -9.953 4.181 6.264 1.00 74.31 219 TRP A C 1
ATOM 1673 O O . TRP A 1 219 ? -8.771 3.842 6.287 1.00 74.31 219 TRP A O 1
ATOM 1683 N N . ASP A 1 220 ? -10.798 3.792 5.310 1.00 74.62 220 ASP A N 1
ATOM 1684 C CA . ASP A 1 2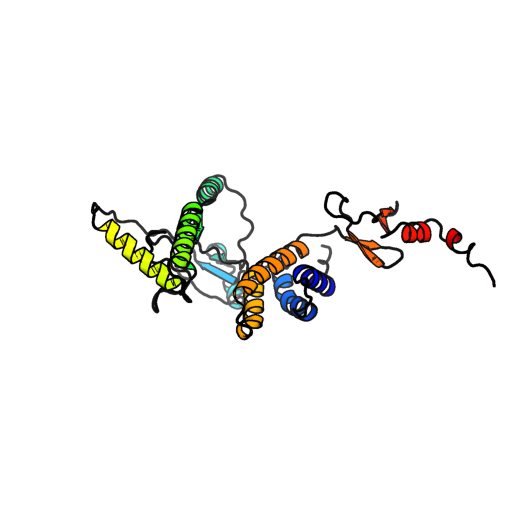20 ? -10.422 2.850 4.252 1.00 74.62 220 ASP A CA 1
ATOM 1685 C C . ASP A 1 220 ? -9.248 3.374 3.421 1.00 74.62 220 ASP A C 1
ATOM 1687 O O . ASP A 1 220 ? -8.345 2.620 3.052 1.00 74.62 220 ASP A O 1
ATOM 1691 N N . LEU A 1 221 ? -9.214 4.688 3.175 1.00 74.31 221 LEU A N 1
ATOM 1692 C CA . LEU A 1 221 ? -8.098 5.332 2.497 1.00 74.31 221 LEU A CA 1
ATOM 1693 C C . LEU A 1 221 ? -6.819 5.293 3.342 1.00 74.31 221 LEU A C 1
ATOM 1695 O O . LEU A 1 221 ? -5.754 4.992 2.810 1.00 74.31 221 LEU A O 1
ATOM 1699 N N . THR A 1 222 ? -6.909 5.552 4.647 1.00 82.19 222 THR A N 1
ATOM 1700 C CA . THR A 1 222 ? -5.757 5.472 5.557 1.00 82.19 222 THR A CA 1
ATOM 1701 C C . THR A 1 222 ? -5.188 4.059 5.612 1.00 82.19 222 THR A C 1
ATOM 1703 O O . THR A 1 222 ? -3.974 3.889 5.506 1.00 82.19 222 THR A O 1
ATOM 1706 N N . ASP A 1 223 ? -6.044 3.042 5.727 1.00 79.50 223 ASP A N 1
ATOM 1707 C CA . ASP A 1 223 ? -5.626 1.639 5.725 1.00 79.50 223 ASP A CA 1
ATOM 1708 C C . ASP A 1 223 ? -5.007 1.240 4.382 1.00 79.50 223 ASP A C 1
ATOM 1710 O O . ASP A 1 223 ? -3.959 0.593 4.356 1.00 79.50 223 ASP A O 1
ATOM 1714 N N . SER A 1 224 ? -5.583 1.700 3.270 1.00 71.88 224 SER A N 1
ATOM 1715 C CA . SER A 1 224 ? -5.063 1.427 1.928 1.00 71.88 224 SER A CA 1
ATOM 1716 C C . SER A 1 224 ? -3.706 2.095 1.680 1.00 71.88 224 SER A C 1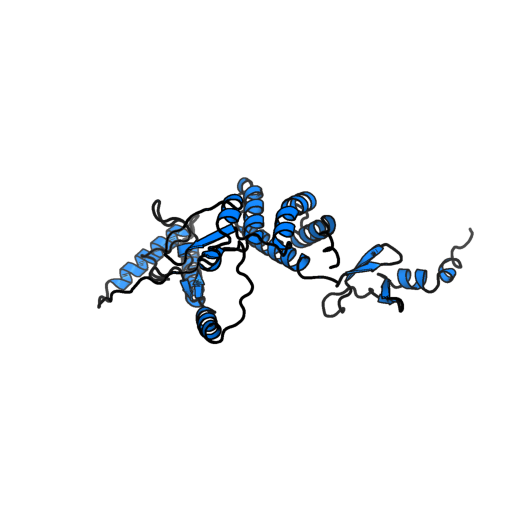
ATOM 1718 O O . SER A 1 224 ? -2.796 1.457 1.153 1.00 71.88 224 SER A O 1
ATOM 1720 N N . ILE A 1 225 ? -3.529 3.354 2.100 1.00 78.00 225 ILE A N 1
ATOM 1721 C CA . ILE A 1 225 ? -2.245 4.067 2.002 1.00 78.00 225 ILE A CA 1
ATOM 1722 C C . ILE A 1 225 ? -1.214 3.436 2.941 1.00 78.00 225 ILE A C 1
ATOM 1724 O O . ILE A 1 225 ? -0.057 3.289 2.561 1.00 78.00 225 ILE A O 1
ATOM 1728 N N . TYR A 1 226 ? -1.604 3.030 4.150 1.00 84.50 226 TYR A N 1
ATOM 1729 C CA . TYR A 1 226 ? -0.691 2.373 5.083 1.00 84.50 226 TYR A CA 1
ATOM 1730 C C . TYR A 1 226 ? -0.232 1.002 4.563 1.00 84.50 226 TYR A C 1
ATOM 1732 O O . TYR A 1 226 ? 0.960 0.692 4.621 1.00 84.50 226 TYR A O 1
ATOM 1740 N N . ALA A 1 227 ? -1.139 0.206 3.990 1.00 76.44 227 ALA A N 1
ATOM 1741 C CA . ALA A 1 227 ? -0.803 -1.049 3.318 1.00 76.44 227 ALA A CA 1
ATOM 1742 C C . ALA A 1 227 ? 0.134 -0.819 2.119 1.00 76.44 227 ALA A C 1
ATOM 1744 O O . ALA A 1 227 ? 1.130 -1.518 1.959 1.00 76.44 227 ALA A O 1
ATOM 1745 N N . ALA A 1 228 ? -0.127 0.208 1.312 1.00 71.00 228 ALA A N 1
ATOM 1746 C CA . ALA A 1 228 ? 0.733 0.588 0.198 1.00 71.00 228 ALA A CA 1
ATOM 1747 C C . ALA A 1 228 ? 2.130 1.034 0.654 1.00 71.00 228 ALA A C 1
ATOM 1749 O O . ALA A 1 228 ? 3.137 0.557 0.140 1.00 71.00 228 ALA A O 1
ATOM 1750 N N . ALA A 1 229 ? 2.206 1.900 1.665 1.00 76.94 229 ALA A N 1
ATOM 1751 C CA . ALA A 1 229 ? 3.469 2.375 2.213 1.00 76.94 229 ALA A CA 1
ATOM 1752 C C . ALA A 1 229 ? 4.283 1.220 2.811 1.00 76.94 229 ALA A C 1
ATOM 1754 O O . ALA A 1 229 ? 5.483 1.124 2.571 1.00 76.94 229 ALA A O 1
ATOM 1755 N N . THR A 1 230 ? 3.629 0.298 3.523 1.00 77.81 230 THR A N 1
ATOM 1756 C CA . THR A 1 230 ? 4.300 -0.892 4.064 1.00 77.81 230 THR A CA 1
ATOM 1757 C C . THR A 1 230 ? 4.798 -1.830 2.960 1.00 77.81 230 THR A C 1
ATOM 1759 O O . THR A 1 230 ? 5.925 -2.316 3.069 1.00 77.81 230 THR A O 1
ATOM 1762 N N . LEU A 1 231 ? 4.047 -2.006 1.864 1.00 68.69 231 LEU A N 1
ATOM 1763 C CA . LEU A 1 231 ? 4.484 -2.744 0.665 1.00 68.69 231 LEU A CA 1
ATOM 1764 C C . LEU A 1 231 ? 5.680 -2.096 -0.049 1.00 68.69 231 LEU A C 1
ATOM 1766 O O . LEU A 1 231 ? 6.527 -2.805 -0.581 1.00 68.69 231 LEU A O 1
ATOM 1770 N N . VAL A 1 232 ? 5.768 -0.765 -0.060 1.00 66.31 232 VAL A N 1
ATOM 1771 C CA . VAL A 1 232 ? 6.917 -0.038 -0.632 1.00 66.31 232 VAL A CA 1
ATOM 1772 C C . VAL A 1 232 ? 8.153 -0.168 0.265 1.00 66.31 232 VAL A C 1
ATOM 1774 O O . VAL A 1 232 ? 9.267 -0.280 -0.235 1.00 66.31 232 VAL A O 1
ATOM 1777 N N . THR A 1 233 ? 7.972 -0.189 1.589 1.00 64.62 233 THR A N 1
ATOM 1778 C CA . THR A 1 233 ? 9.086 -0.318 2.549 1.00 64.62 233 THR A CA 1
ATOM 1779 C C . THR A 1 233 ? 9.583 -1.748 2.755 1.00 64.62 233 THR A C 1
ATOM 1781 O O . THR A 1 233 ? 10.680 -1.941 3.275 1.00 64.62 233 THR A O 1
ATOM 1784 N N . SER A 1 234 ? 8.795 -2.757 2.378 1.00 59.66 234 SER A N 1
ATOM 1785 C CA . SER A 1 234 ? 9.189 -4.163 2.481 1.00 59.66 234 SER A CA 1
ATOM 1786 C C . SER A 1 234 ? 10.003 -4.556 1.253 1.00 59.66 234 SER A C 1
ATOM 1788 O O . SER A 1 234 ? 9.484 -5.143 0.317 1.00 59.66 234 SER A O 1
ATOM 1790 N N . ASP A 1 235 ? 11.276 -4.154 1.270 1.00 53.41 235 ASP A N 1
ATOM 1791 C CA . ASP A 1 235 ? 12.405 -4.700 0.500 1.00 53.41 235 ASP A CA 1
ATOM 1792 C C . ASP A 1 235 ? 12.035 -5.332 -0.861 1.00 53.41 235 ASP A C 1
ATOM 1794 O O . ASP A 1 235 ? 12.268 -6.513 -1.117 1.00 53.41 235 ASP A O 1
ATOM 1798 N N . ARG A 1 236 ? 11.403 -4.553 -1.749 1.00 54.19 236 ARG A N 1
ATOM 1799 C CA . ARG A 1 236 ? 11.078 -5.016 -3.101 1.00 54.19 236 ARG A CA 1
ATOM 1800 C C . ARG A 1 236 ? 12.285 -4.822 -4.008 1.00 54.19 236 ARG A C 1
ATOM 1802 O O . ARG A 1 236 ? 12.463 -3.780 -4.629 1.00 54.19 236 ARG A O 1
ATOM 1809 N N . THR A 1 237 ? 13.078 -5.884 -4.116 1.00 61.28 237 THR A N 1
ATOM 1810 C CA . THR A 1 237 ? 13.990 -6.128 -5.251 1.00 61.28 237 THR A CA 1
ATOM 1811 C C . THR A 1 237 ? 13.260 -6.723 -6.468 1.00 61.28 237 THR A C 1
ATOM 1813 O O . THR A 1 237 ? 13.881 -7.085 -7.464 1.00 61.28 237 THR A O 1
ATOM 1816 N N . ASP A 1 238 ? 11.927 -6.769 -6.406 1.00 79.81 238 ASP A N 1
ATOM 1817 C CA . ASP A 1 238 ? 11.050 -7.453 -7.355 1.00 79.81 238 ASP A CA 1
ATOM 1818 C C . ASP A 1 238 ? 10.644 -6.596 -8.571 1.00 79.81 238 ASP A C 1
ATOM 1820 O O . ASP A 1 238 ? 9.688 -6.907 -9.282 1.00 79.81 238 ASP A O 1
ATOM 1824 N N . THR A 1 239 ? 11.332 -5.482 -8.815 1.00 87.75 239 THR A N 1
ATOM 1825 C CA . THR A 1 239 ? 11.159 -4.693 -10.037 1.00 87.75 239 THR A CA 1
ATOM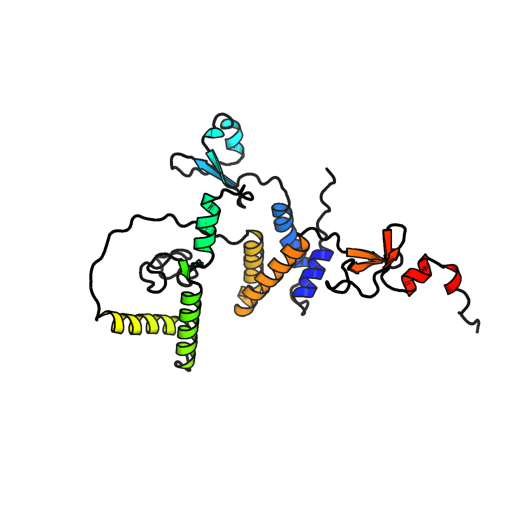 1826 C C . THR A 1 239 ? 12.510 -4.393 -10.673 1.00 87.75 239 THR A C 1
ATOM 1828 O O . THR A 1 239 ? 13.504 -4.126 -9.998 1.00 87.75 239 THR A O 1
ATOM 1831 N N . ALA A 1 240 ? 12.563 -4.456 -12.000 1.00 92.31 240 ALA A N 1
ATOM 1832 C CA . ALA A 1 240 ? 13.747 -4.142 -12.787 1.00 92.31 240 ALA A CA 1
ATOM 1833 C C . ALA A 1 240 ? 13.368 -3.262 -13.976 1.00 92.31 240 ALA A C 1
ATOM 1835 O O . ALA A 1 240 ? 12.273 -3.366 -14.517 1.00 92.31 240 ALA A O 1
ATOM 1836 N N . ASN A 1 241 ? 14.282 -2.409 -14.429 1.00 95.25 241 ASN A N 1
ATOM 1837 C CA . ASN A 1 241 ? 14.045 -1.603 -15.623 1.00 95.25 241 ASN A CA 1
ATOM 1838 C C . ASN A 1 241 ? 14.440 -2.383 -16.878 1.00 95.25 241 ASN A C 1
ATOM 1840 O O . ASN A 1 241 ? 15.520 -2.977 -16.940 1.00 95.25 241 ASN A O 1
ATOM 1844 N N . CYS A 1 242 ? 13.585 -2.337 -17.898 1.00 95.75 242 CYS A N 1
ATOM 1845 C CA . CYS A 1 242 ? 13.883 -2.859 -19.223 1.00 95.75 242 CYS A CA 1
ATOM 1846 C C . CYS A 1 242 ? 15.148 -2.189 -19.769 1.00 95.75 242 CYS A C 1
ATOM 1848 O O . CYS A 1 242 ? 15.204 -0.966 -19.897 1.00 95.75 242 CYS A O 1
ATOM 1850 N N . CYS A 1 243 ? 16.149 -2.983 -20.138 1.00 96.81 243 CYS A N 1
ATOM 1851 C CA . CYS A 1 243 ? 17.435 -2.475 -20.607 1.00 96.81 243 CYS A CA 1
ATOM 1852 C C . CYS A 1 243 ? 17.373 -1.811 -21.992 1.00 96.81 243 CYS A C 1
ATOM 1854 O O . CYS A 1 243 ? 18.326 -1.135 -22.371 1.00 96.81 243 CYS A O 1
ATOM 1856 N N . HIS A 1 244 ? 16.269 -1.984 -22.728 1.00 96.06 244 HIS A N 1
ATOM 1857 C CA . HIS A 1 244 ? 16.047 -1.358 -24.031 1.00 96.06 244 HIS A CA 1
ATOM 1858 C C . HIS A 1 244 ? 15.260 -0.042 -23.930 1.00 96.06 244 HIS A C 1
ATOM 1860 O O . HIS A 1 244 ? 15.728 0.994 -24.389 1.00 96.06 244 HIS A O 1
ATOM 1866 N N . CYS A 1 245 ? 14.069 -0.065 -23.317 1.00 95.75 245 CYS A N 1
ATOM 1867 C CA . CYS A 1 245 ? 13.146 1.079 -23.317 1.00 95.75 245 CYS A CA 1
ATOM 1868 C C . CYS A 1 245 ? 12.973 1.766 -21.951 1.00 95.75 245 CYS A C 1
ATOM 1870 O O . CYS A 1 245 ? 12.246 2.750 -21.854 1.00 95.75 245 CYS A O 1
ATOM 1872 N N . GLY A 1 246 ? 13.587 1.244 -20.883 1.00 93.56 246 GLY A N 1
ATOM 1873 C CA . GLY A 1 246 ? 13.499 1.804 -19.529 1.00 93.56 246 GLY A CA 1
ATOM 1874 C C . GLY A 1 246 ? 12.179 1.549 -18.794 1.00 93.56 246 GLY A C 1
ATOM 1875 O O . GLY A 1 246 ? 12.045 1.957 -17.645 1.00 93.56 246 GLY A O 1
ATOM 1876 N N . ARG A 1 247 ? 11.206 0.867 -19.415 1.00 91.81 247 ARG A N 1
ATOM 1877 C CA . ARG A 1 247 ? 9.942 0.490 -18.761 1.00 91.81 247 ARG A CA 1
ATOM 1878 C C . ARG A 1 247 ? 10.203 -0.413 -17.550 1.00 91.81 247 ARG A C 1
ATOM 1880 O O . ARG A 1 247 ? 10.977 -1.360 -17.662 1.00 91.81 247 ARG A O 1
ATOM 1887 N N . ILE A 1 248 ? 9.528 -0.143 -16.434 1.00 91.19 248 ILE A N 1
ATOM 1888 C CA . ILE A 1 248 ? 9.574 -0.980 -15.227 1.00 91.19 248 ILE A CA 1
ATOM 1889 C C . ILE A 1 248 ? 8.920 -2.335 -15.531 1.00 91.19 248 ILE A C 1
ATOM 1891 O O . ILE A 1 248 ? 7.830 -2.379 -16.103 1.00 91.19 248 ILE A O 1
ATOM 1895 N N . VAL A 1 249 ? 9.609 -3.410 -15.161 1.00 92.94 249 VAL A N 1
ATOM 1896 C CA . VAL A 1 249 ? 9.197 -4.810 -15.270 1.00 92.94 249 VAL A CA 1
ATOM 1897 C C . VAL A 1 249 ? 9.049 -5.366 -13.864 1.00 92.94 249 VAL A C 1
ATOM 1899 O O . VAL A 1 249 ? 9.978 -5.260 -13.060 1.00 92.94 249 VAL A O 1
ATOM 1902 N N . ASP A 1 250 ? 7.902 -5.965 -13.573 1.00 90.19 250 ASP A N 1
ATOM 1903 C CA . ASP A 1 250 ? 7.701 -6.735 -12.348 1.00 90.19 250 ASP A CA 1
ATOM 1904 C C . ASP A 1 250 ? 8.381 -8.106 -12.488 1.00 90.19 250 ASP A C 1
ATOM 1906 O O . ASP A 1 250 ? 7.982 -8.915 -13.329 1.00 90.19 250 ASP A O 1
ATOM 1910 N N . THR A 1 251 ? 9.440 -8.349 -11.709 1.00 90.81 251 THR A N 1
ATOM 1911 C CA . THR A 1 251 ? 10.311 -9.532 -11.837 1.00 90.81 251 THR A CA 1
ATOM 1912 C C . THR A 1 251 ? 9.785 -10.762 -11.098 1.00 90.81 251 THR A C 1
ATOM 1914 O O . THR A 1 251 ? 10.440 -11.808 -11.109 1.00 90.81 251 THR A O 1
ATOM 1917 N N . ARG A 1 252 ? 8.607 -10.674 -10.468 1.00 88.06 252 ARG A N 1
ATOM 1918 C CA . ARG A 1 252 ? 7.963 -11.813 -9.797 1.00 88.06 252 ARG A CA 1
ATOM 1919 C C . ARG A 1 252 ? 7.545 -12.883 -10.803 1.00 88.06 252 ARG A C 1
ATOM 1921 O O . ARG A 1 252 ? 7.408 -12.635 -11.999 1.00 88.06 252 ARG A O 1
ATOM 1928 N N . GLU A 1 253 ? 7.295 -14.101 -10.324 1.00 84.25 253 GLU A N 1
ATOM 1929 C CA . GLU A 1 253 ? 6.694 -15.123 -11.180 1.00 84.25 253 GLU A CA 1
ATOM 1930 C C . GLU A 1 253 ? 5.267 -14.716 -11.589 1.00 84.25 253 GLU A C 1
ATOM 1932 O O . GLU A 1 253 ? 4.533 -14.086 -10.824 1.00 84.25 253 GLU A O 1
ATOM 1937 N N . MET A 1 254 ? 4.825 -15.130 -12.782 1.00 83.56 254 MET A N 1
ATOM 1938 C CA . MET A 1 254 ? 3.487 -14.801 -13.303 1.00 83.56 254 MET A CA 1
ATOM 1939 C C . MET A 1 254 ? 2.354 -15.223 -12.346 1.00 83.56 254 MET A C 1
ATOM 1941 O O . MET A 1 254 ? 1.331 -14.547 -12.255 1.00 83.56 254 MET A O 1
ATOM 1945 N N . LYS A 1 255 ? 2.542 -16.313 -11.587 1.00 85.06 255 LYS A N 1
ATOM 1946 C CA . LYS A 1 255 ? 1.579 -16.786 -10.574 1.00 85.06 255 LYS A CA 1
ATOM 1947 C C . LYS A 1 255 ? 1.445 -15.835 -9.372 1.00 85.06 255 LYS A C 1
ATOM 1949 O O . LYS A 1 255 ? 0.398 -15.819 -8.735 1.00 85.06 255 LYS A O 1
ATOM 1954 N N . ASP A 1 256 ? 2.478 -15.036 -9.110 1.00 80.50 256 ASP A N 1
ATOM 1955 C CA . ASP A 1 256 ? 2.574 -14.070 -8.010 1.00 80.50 256 ASP A CA 1
ATOM 1956 C C . ASP A 1 256 ? 2.292 -12.627 -8.484 1.00 80.50 256 ASP A C 1
ATOM 1958 O O . ASP A 1 256 ? 2.479 -11.658 -7.740 1.00 80.50 256 ASP A O 1
ATOM 1962 N N . GLY A 1 257 ? 1.809 -12.478 -9.725 1.00 78.88 257 GLY A N 1
ATOM 1963 C CA . GLY A 1 257 ? 1.438 -11.200 -10.331 1.00 78.88 257 GLY A CA 1
ATOM 1964 C C . GLY A 1 257 ? 2.566 -10.481 -11.073 1.00 78.88 257 GLY A C 1
ATOM 1965 O O . GLY A 1 257 ? 2.449 -9.273 -11.262 1.00 78.88 257 GLY A O 1
ATOM 1966 N N . GLY A 1 258 ? 3.635 -11.187 -11.459 1.00 83.81 258 GLY A N 1
ATOM 1967 C CA . GLY A 1 258 ? 4.688 -10.642 -12.322 1.00 83.81 258 GLY A CA 1
ATOM 1968 C C . GLY A 1 258 ? 4.252 -10.431 -13.774 1.00 83.81 258 GLY A C 1
ATOM 1969 O O . GLY A 1 258 ? 3.240 -10.984 -14.224 1.00 83.81 258 GLY A O 1
ATOM 1970 N N . ASP A 1 259 ? 5.021 -9.632 -14.518 1.00 83.31 259 ASP A N 1
ATOM 1971 C CA . ASP A 1 259 ? 4.701 -9.302 -15.908 1.00 83.31 259 ASP A CA 1
ATOM 1972 C C . ASP A 1 259 ? 4.825 -10.548 -16.808 1.00 83.31 259 ASP A C 1
ATOM 1974 O O . ASP A 1 259 ? 5.897 -11.152 -16.879 1.00 83.31 259 ASP A O 1
ATOM 1978 N N . PRO A 1 260 ? 3.789 -10.917 -17.587 1.00 87.50 260 PRO A N 1
ATOM 1979 C CA . PRO A 1 260 ? 3.805 -12.128 -18.417 1.00 87.50 260 PRO A CA 1
ATOM 1980 C C . PRO A 1 260 ? 4.845 -12.104 -19.547 1.00 87.50 260 PRO A C 1
ATOM 1982 O O . PRO A 1 260 ? 5.103 -13.133 -20.168 1.00 87.50 260 PRO A O 1
ATOM 1985 N N . PHE A 1 261 ? 5.422 -10.935 -19.830 1.00 87.56 261 PHE A N 1
ATOM 1986 C CA . PHE A 1 261 ? 6.399 -10.718 -20.898 1.00 87.56 261 PHE A CA 1
ATOM 1987 C C . PHE A 1 261 ? 7.775 -10.281 -20.373 1.00 87.56 261 PHE A C 1
ATOM 1989 O O . PHE A 1 261 ? 8.689 -10.072 -21.170 1.00 87.56 261 PHE A O 1
ATOM 1996 N N . GLY A 1 262 ? 7.935 -10.143 -19.051 1.00 90.25 262 GLY A N 1
ATOM 1997 C CA . GLY A 1 262 ? 9.214 -9.818 -18.431 1.00 90.25 262 GLY A CA 1
ATOM 1998 C C . GLY A 1 262 ? 10.190 -10.983 -18.575 1.00 90.25 262 GLY A C 1
ATOM 1999 O O . GLY A 1 262 ? 9.911 -12.076 -18.095 1.00 90.25 262 GLY A O 1
ATOM 2000 N N . SER A 1 263 ? 11.325 -10.777 -19.246 1.00 93.94 263 SER A N 1
ATOM 2001 C CA . SER A 1 263 ? 12.342 -11.827 -19.425 1.00 93.94 263 SER A CA 1
ATOM 2002 C C . SER A 1 263 ? 13.733 -11.340 -19.031 1.00 93.94 263 SER A C 1
ATOM 2004 O O . SER A 1 263 ? 14.166 -10.264 -19.460 1.00 93.94 263 SER A O 1
ATOM 2006 N N . GLN A 1 264 ? 14.435 -12.151 -18.233 1.00 95.62 264 GLN A N 1
ATOM 2007 C CA . GLN A 1 264 ? 15.814 -11.905 -17.815 1.00 95.62 264 GLN A CA 1
ATOM 2008 C C . GLN A 1 264 ? 16.805 -12.488 -18.835 1.00 95.62 264 GLN A C 1
ATOM 2010 O O . GLN A 1 264 ? 16.741 -13.665 -19.189 1.00 95.62 264 GLN A O 1
ATOM 2015 N N . LEU A 1 265 ? 17.732 -11.656 -19.303 1.00 95.00 265 LEU A N 1
ATOM 2016 C CA . LEU A 1 265 ? 18.862 -12.033 -20.148 1.00 95.00 265 LEU A CA 1
ATOM 2017 C C . LEU A 1 265 ? 19.900 -12.824 -19.337 1.00 95.00 265 LEU A C 1
ATOM 2019 O O . LEU A 1 265 ? 19.986 -12.716 -18.114 1.00 95.00 265 LEU A O 1
ATOM 2023 N N . SER A 1 266 ? 20.766 -13.573 -20.023 1.00 95.62 266 SER A N 1
ATOM 2024 C CA . SER A 1 266 ? 21.833 -14.360 -19.381 1.00 95.62 266 SER A CA 1
ATOM 2025 C C . SER A 1 266 ? 22.856 -13.525 -18.599 1.00 95.62 266 SER A C 1
ATOM 2027 O O . SER A 1 266 ? 23.613 -14.074 -17.805 1.00 95.62 266 SER A O 1
ATOM 2029 N N . ASP A 1 267 ? 22.907 -12.212 -18.832 1.00 95.06 267 ASP A N 1
ATOM 2030 C CA . ASP A 1 267 ? 23.771 -11.259 -18.126 1.00 95.06 267 ASP A CA 1
ATOM 2031 C C . ASP A 1 267 ? 23.087 -10.577 -16.924 1.00 95.06 267 ASP A C 1
ATOM 2033 O O . ASP A 1 267 ? 23.681 -9.713 -16.281 1.00 95.06 267 ASP A O 1
ATOM 2037 N N . GLY A 1 268 ? 21.844 -10.962 -16.616 1.00 94.44 268 GLY A N 1
ATOM 2038 C CA . GLY A 1 268 ? 21.060 -10.442 -15.499 1.00 94.44 268 GLY A CA 1
ATOM 2039 C C . GLY A 1 268 ? 20.209 -9.209 -15.816 1.00 94.44 268 GLY A C 1
ATOM 2040 O O . GLY A 1 268 ? 19.425 -8.801 -14.956 1.00 94.44 268 GLY A O 1
ATOM 2041 N N . ARG A 1 269 ? 20.308 -8.623 -17.020 1.00 95.50 269 ARG A N 1
ATOM 2042 C CA . ARG A 1 269 ? 19.435 -7.514 -17.453 1.00 95.50 269 ARG A CA 1
ATOM 2043 C C . ARG A 1 269 ? 18.016 -8.008 -17.754 1.00 95.50 269 ARG A C 1
ATOM 2045 O O . ARG A 1 269 ? 17.824 -9.170 -18.085 1.00 95.50 269 ARG A O 1
ATOM 2052 N N . TRP A 1 270 ? 17.025 -7.123 -17.688 1.00 96.38 270 TRP A N 1
ATOM 2053 C CA . TRP A 1 270 ? 15.616 -7.452 -17.948 1.00 96.38 270 TRP A CA 1
ATOM 2054 C C . TRP A 1 270 ? 15.089 -6.764 -19.205 1.00 96.38 270 TRP A C 1
ATOM 2056 O O . TRP A 1 270 ? 15.552 -5.684 -19.566 1.00 96.38 270 TRP A O 1
ATOM 2066 N N . THR A 1 271 ? 14.095 -7.367 -19.854 1.00 96.94 271 THR A N 1
ATOM 2067 C CA . THR A 1 271 ? 13.355 -6.784 -20.986 1.00 96.94 271 THR A CA 1
ATOM 2068 C C . THR A 1 271 ? 11.855 -6.891 -20.733 1.00 96.94 271 THR A C 1
ATOM 2070 O O . THR A 1 271 ? 11.405 -7.843 -20.100 1.00 96.94 271 THR A O 1
ATOM 2073 N N . CYS A 1 272 ? 11.080 -5.897 -21.179 1.00 96.00 272 CYS A N 1
ATOM 2074 C CA . CYS A 1 272 ? 9.639 -5.824 -20.908 1.00 96.00 272 CYS A CA 1
ATOM 2075 C C . CYS A 1 272 ? 8.755 -6.466 -21.987 1.00 96.00 272 CYS A C 1
ATOM 2077 O O . CYS A 1 272 ? 7.537 -6.501 -21.826 1.00 96.00 272 CYS A O 1
ATOM 2079 N N . SER A 1 273 ? 9.328 -6.865 -23.124 1.00 95.00 273 SER A N 1
ATOM 2080 C CA . SER A 1 273 ? 8.592 -7.447 -24.246 1.00 95.00 273 SER A CA 1
ATOM 2081 C C . SER A 1 273 ? 9.523 -8.222 -25.177 1.00 95.00 273 SER A C 1
ATOM 2083 O O . SER A 1 273 ? 10.742 -8.035 -25.137 1.00 95.00 273 SER A O 1
ATOM 2085 N N . VAL A 1 274 ? 8.940 -9.058 -26.041 1.00 93.94 274 VAL A N 1
ATOM 2086 C CA . VAL A 1 274 ? 9.685 -9.824 -27.055 1.00 93.94 274 VAL A CA 1
ATOM 2087 C C . VAL A 1 274 ? 10.378 -8.888 -28.043 1.00 93.94 274 VAL A C 1
ATOM 2089 O O . VAL A 1 274 ? 11.516 -9.137 -28.412 1.00 93.94 274 VAL A O 1
ATOM 2092 N N . GLU A 1 275 ? 9.763 -7.760 -28.402 1.00 94.06 275 GLU A N 1
ATOM 2093 C CA . GLU A 1 275 ? 10.389 -6.781 -29.298 1.00 94.06 275 GLU A CA 1
ATOM 2094 C C . GLU A 1 275 ? 11.621 -6.134 -28.650 1.00 94.06 275 GLU A C 1
ATOM 2096 O O . GLU A 1 275 ? 12.641 -5.947 -29.307 1.00 94.06 275 GLU A O 1
ATOM 2101 N N . CYS A 1 276 ? 11.555 -5.829 -27.347 1.00 95.31 276 CYS A N 1
ATOM 2102 C CA . CYS A 1 276 ? 12.708 -5.313 -26.603 1.00 95.31 276 CYS A CA 1
ATOM 2103 C C . CYS A 1 276 ? 13.807 -6.371 -26.441 1.00 95.31 276 CYS A C 1
ATOM 2105 O O . CYS A 1 276 ? 14.983 -6.019 -26.404 1.00 95.31 276 CYS A O 1
ATOM 2107 N N . TRP A 1 277 ? 13.433 -7.648 -26.319 1.00 95.12 277 TRP A N 1
ATOM 2108 C CA . TRP A 1 277 ? 14.375 -8.765 -26.293 1.00 95.12 277 TRP A CA 1
ATOM 2109 C C . TRP A 1 277 ? 15.088 -8.913 -27.636 1.00 95.12 277 TRP A C 1
ATOM 2111 O O . TRP A 1 277 ? 16.317 -8.884 -27.679 1.00 95.12 277 TRP A O 1
ATOM 2121 N N . ASP A 1 278 ? 14.327 -8.997 -28.727 1.00 93.69 278 ASP A N 1
ATOM 2122 C CA . ASP A 1 278 ? 14.854 -9.149 -30.082 1.00 93.69 278 ASP A CA 1
ATOM 2123 C C . ASP A 1 278 ? 15.757 -7.969 -30.458 1.00 93.69 278 ASP A C 1
ATOM 2125 O O . ASP A 1 278 ? 16.856 -8.185 -30.956 1.00 93.69 278 ASP A O 1
ATOM 2129 N N . ALA A 1 279 ? 15.379 -6.734 -30.109 1.00 94.12 279 ALA A N 1
ATOM 2130 C CA . ALA A 1 279 ? 16.207 -5.550 -30.353 1.00 94.12 279 ALA A CA 1
ATOM 2131 C C . ALA A 1 279 ? 17.562 -5.565 -29.614 1.00 94.12 279 ALA A C 1
ATOM 2133 O O . ALA A 1 279 ? 18.501 -4.894 -30.039 1.00 94.12 279 ALA A O 1
ATOM 2134 N N . ILE A 1 280 ? 17.670 -6.289 -28.494 1.00 95.06 280 ILE A N 1
ATOM 2135 C CA . ILE A 1 280 ? 18.907 -6.392 -27.702 1.00 95.06 280 ILE A CA 1
ATOM 2136 C C . ILE A 1 280 ? 19.743 -7.607 -28.115 1.00 95.06 280 ILE A C 1
ATOM 2138 O O . ILE A 1 280 ? 20.971 -7.526 -28.100 1.00 95.06 280 ILE A O 1
ATOM 2142 N N . VAL A 1 281 ? 19.100 -8.730 -28.444 1.00 94.94 281 VAL A N 1
ATOM 2143 C CA . VAL A 1 281 ? 19.779 -9.989 -28.792 1.00 94.94 281 VAL A CA 1
ATOM 2144 C C . VAL A 1 281 ? 20.182 -10.038 -30.267 1.00 94.94 281 VAL A C 1
ATOM 2146 O O . VAL A 1 281 ? 21.221 -10.616 -30.580 1.00 94.94 281 VAL A O 1
ATOM 2149 N N . ASP A 1 282 ? 19.400 -9.422 -31.153 1.00 92.31 282 ASP A N 1
ATOM 2150 C CA . ASP A 1 282 ? 19.603 -9.436 -32.603 1.00 92.31 282 ASP A CA 1
ATOM 2151 C C . ASP A 1 282 ? 19.272 -8.058 -33.225 1.00 92.31 282 ASP A C 1
ATOM 2153 O O . ASP A 1 282 ? 18.234 -7.884 -33.874 1.00 92.31 282 ASP A O 1
ATOM 2157 N N . PRO A 1 283 ? 20.122 -7.036 -32.998 1.00 85.81 283 PRO A N 1
ATOM 2158 C CA . PRO A 1 283 ? 19.849 -5.666 -33.438 1.00 85.81 283 PRO A CA 1
ATOM 2159 C C . PRO A 1 283 ? 19.727 -5.534 -34.966 1.00 85.81 283 PRO A C 1
ATOM 2161 O O . PRO A 1 283 ? 18.952 -4.703 -35.449 1.00 85.81 283 PRO A O 1
ATOM 2164 N N . ASP A 1 284 ? 20.422 -6.389 -35.721 1.00 86.38 284 ASP A N 1
ATOM 2165 C CA . ASP A 1 284 ? 20.486 -6.338 -37.186 1.00 86.38 284 ASP A CA 1
ATOM 2166 C C . ASP A 1 284 ? 19.166 -6.778 -37.851 1.00 86.38 284 ASP A C 1
ATOM 2168 O O . ASP A 1 284 ? 18.890 -6.439 -38.999 1.00 86.38 284 ASP A O 1
ATOM 2172 N N . ARG A 1 285 ? 18.286 -7.480 -37.126 1.00 75.94 285 ARG A N 1
ATOM 2173 C CA . ARG A 1 285 ? 17.026 -8.013 -37.671 1.00 75.94 285 ARG A CA 1
ATOM 2174 C C . ARG A 1 285 ? 15.953 -6.953 -37.942 1.00 75.94 285 ARG A C 1
ATOM 2176 O O . ARG A 1 285 ? 14.975 -7.231 -38.636 1.00 75.94 285 ARG A O 1
ATOM 2183 N N . THR A 1 286 ? 16.091 -5.748 -37.391 1.00 64.44 286 THR A N 1
ATOM 2184 C CA . THR A 1 286 ? 15.043 -4.713 -37.470 1.00 64.44 286 THR A CA 1
ATOM 2185 C C . THR A 1 286 ? 15.129 -3.802 -38.700 1.00 64.44 286 THR A C 1
ATOM 2187 O O . THR A 1 286 ? 14.213 -3.005 -38.923 1.00 64.44 286 THR A O 1
ATOM 2190 N N . GLU A 1 287 ? 16.173 -3.921 -39.527 1.00 63.59 287 GLU A N 1
ATOM 2191 C CA . GLU A 1 287 ? 16.404 -2.982 -40.638 1.00 63.59 287 GLU A CA 1
ATOM 2192 C C . GLU A 1 287 ? 15.902 -3.459 -42.015 1.00 63.59 287 GLU A C 1
ATOM 2194 O O . GLU A 1 287 ? 15.624 -2.620 -42.870 1.00 63.59 287 GLU A O 1
ATOM 2199 N N . ASP A 1 288 ? 15.637 -4.752 -42.217 1.00 60.22 288 ASP A N 1
ATOM 2200 C CA . ASP A 1 288 ? 15.404 -5.314 -43.565 1.00 60.22 288 ASP A CA 1
ATOM 2201 C C . ASP A 1 288 ? 13.966 -5.190 -44.125 1.00 60.22 288 ASP A C 1
ATOM 2203 O O . ASP A 1 288 ? 13.645 -5.783 -45.154 1.00 60.22 288 ASP A O 1
ATOM 2207 N N . GLY A 1 289 ? 13.068 -4.437 -43.478 1.00 59.19 289 GLY A N 1
ATOM 2208 C CA . GLY A 1 289 ? 11.636 -4.429 -43.833 1.00 59.19 289 GLY A CA 1
ATOM 2209 C C . GLY A 1 289 ? 10.989 -3.071 -44.093 1.00 59.19 289 GLY A C 1
ATOM 2210 O O . GLY A 1 289 ? 9.776 -3.016 -44.290 1.00 59.19 289 GLY A O 1
ATOM 2211 N N . ARG A 1 290 ? 11.735 -1.960 -44.054 1.00 61.03 290 ARG A N 1
ATOM 2212 C CA . ARG A 1 290 ? 11.172 -0.654 -44.429 1.00 61.03 290 ARG A CA 1
ATOM 2213 C C . ARG A 1 290 ? 11.323 -0.460 -45.931 1.00 61.03 290 ARG A C 1
ATOM 2215 O O . ARG A 1 290 ? 12.323 0.083 -46.384 1.00 61.03 290 ARG A O 1
ATOM 2222 N N . ASP A 1 291 ? 10.309 -0.936 -46.651 1.00 60.91 291 ASP A N 1
ATOM 2223 C CA . ASP A 1 291 ? 10.089 -0.707 -48.077 1.00 60.91 291 ASP A CA 1
ATOM 2224 C C . ASP A 1 291 ? 10.422 0.747 -48.457 1.00 60.91 291 ASP A C 1
ATOM 2226 O O . ASP A 1 291 ? 9.781 1.697 -47.991 1.00 60.91 291 ASP A O 1
ATOM 2230 N N . GLU A 1 292 ? 11.450 0.907 -49.293 1.00 55.66 292 GLU A N 1
ATOM 2231 C CA . GLU A 1 292 ? 11.688 2.138 -50.042 1.00 55.66 292 GLU A CA 1
ATOM 2232 C C . GLU A 1 292 ? 10.472 2.401 -50.959 1.00 55.66 292 GLU A C 1
ATOM 2234 O O . GLU A 1 292 ? 10.011 1.468 -51.625 1.00 55.66 292 GLU A O 1
ATOM 2239 N N . PRO A 1 293 ? 9.918 3.630 -50.981 1.00 68.81 293 PRO A N 1
ATOM 2240 C CA . PRO A 1 293 ? 8.767 3.987 -51.815 1.00 68.81 293 PRO A CA 1
ATOM 2241 C C . PRO A 1 293 ? 9.065 4.009 -53.321 1.00 68.81 293 PRO A C 1
ATOM 2243 O O . PRO A 1 293 ? 10.201 4.363 -53.713 1.00 68.81 293 PRO A O 1
#

pLDDT: mean 72.05, std 17.08, range [27.02, 96.94]

Foldseek 3Di:
DPPDDQQDLVVQLVLLCVLVVVSPPVSSVVSVLLRVVLVQVPPPDFDQQAKDFPPDDGDRDDPVCCVVCPVPVVRIDGHTLDPDDDDDDPVVVVVVVVCVFKDFDPQQQDAPDPVRDRRFHPCPPPLCVRPRIHGPVSNVVVVVQLVVLCVVCVDDPDSVVSVVVVVVVVVVVPVPDDDDDDDDDDDDDDDPDDRPSLVSLLVVLCVVCVVPPPPVVSVVSSVSSVVSSVVSVPDPPQWAAAPQPRDIFRNDDVVVPGQPAWDADPVGHIHNHPVSVCCVPPVPVPPPPPDDD

Radius of gyration: 27.87 Å; chains: 1; bounding box: 64×39×97 Å

Sequence (293 aa):
MQPSNPIDVDALAQEIRRVDGRHSLGAGALAEALLPFITATLSVEQEPVAWQDKNTHWSFHSAEDHHRYERVASLYRPLYAHPPTPVSSPARDEEIERLKGEIPCPCTTFEQDETCPVGYPSLLCGACGGKGVVRAETVIALAAEMLKIAEQVDELEDPFAAWESIELLKSASLSDRSGSGDAVREPRCGVVGWPPLKKAIWDQVVAANLNSGKYISAWDLTDSIYAAATLVTSDRTDTANCCHCGRIVDTREMKDGGDPFGSQLSDGRWTCSVECWDAIVDPDRTEDGRDEP